Protein AF-A0A7R9QMV1-F1 (afdb_monomer_lite)

Foldseek 3Di:
DDDPFFLWACCCCPVTHVQRDWAQDDCPDPPDHQADPVPRGGTTHTDGHADFPDPDDDDTDHDDLADDDDDPDDPPPRLGDLPQQAQARDPVLNVVQPPQPLLAGDFDDDVPDDTFADWDLPLNPDPDPVSIAGRGSDSCCRVDPVSSVVSRVLRVQLRVQSVVVCVVCVPDHNVRSNVVSSNVSSVD

pLDDT: mean 85.84, std 15.52, range [32.88, 97.62]

InterPro domains:
  IPR010255 Haem peroxidase superfamily [SSF48113] (8-187)
  IPR019791 Haem peroxidase, animal-type [PF03098] (7-187)
  IPR019791 Haem peroxidase, animal-type [PR00457] (134-152)
  IPR019791 Haem peroxidase, animal-type [PR00457] (152-172)
  IPR019791 Haem peroxidase, animal-type [PR00457] (177-188)
  IPR019791 Haem peroxidase, animal-type [PS50292] (1-188)
  IPR037120 Haem peroxidase domain superfamily, animal type [G3DSA:1.10.640.10] (1-188)

Sequence (188 aa):
GDSLLDCKSCSSRKTVHPECWPIPIPKNDPFFPPVNTTTGVKQCLHFVRSLNGQTTLGPREQMNQVTGYIDGKNYMLSTLRLGSNVYGSDICEANSLRTFQSGRLNSTKMVGLKDLLPQTATHIECKAPSGLCFMAGDMRASEQPSLASIHTMFMREHNRLVDGLSKVNPHWNDEQLYHNGRRILSAI

Structure (mmCIF, N/CA/C/O backbone):
data_AF-A0A7R9QMV1-F1
#
_entry.id   AF-A0A7R9QMV1-F1
#
loop_
_atom_site.group_PDB
_atom_site.id
_atom_site.type_symbol
_atom_site.label_atom_id
_atom_site.label_alt_id
_atom_site.label_comp_id
_atom_site.label_asym_id
_atom_site.label_entity_id
_atom_site.label_seq_id
_atom_site.pdbx_PDB_ins_code
_atom_site.Cartn_x
_atom_site.Cartn_y
_atom_site.Cartn_z
_atom_site.occupancy
_atom_site.B_iso_or_equiv
_atom_site.auth_seq_id
_atom_site.auth_comp_id
_atom_site.auth_asym_id
_atom_site.auth_atom_id
_atom_site.pdbx_PDB_model_num
ATOM 1 N N . GLY A 1 1 ? 17.637 -0.725 2.637 1.00 32.88 1 GLY A N 1
ATOM 2 C CA . GLY A 1 1 ? 16.988 0.487 2.117 1.00 32.88 1 GLY A CA 1
ATOM 3 C C . GLY A 1 1 ? 16.642 0.204 0.684 1.00 32.88 1 GLY A C 1
ATOM 4 O O . GLY A 1 1 ? 17.502 0.377 -0.171 1.00 32.88 1 GLY A O 1
ATOM 5 N N . ASP A 1 2 ? 15.449 -0.338 0.453 1.00 44.47 2 ASP A N 1
ATOM 6 C CA . ASP A 1 2 ? 15.028 -0.810 -0.866 1.00 44.47 2 ASP A CA 1
ATOM 7 C C . ASP A 1 2 ? 14.722 0.389 -1.755 1.00 44.47 2 ASP A C 1
ATOM 9 O O . ASP A 1 2 ? 13.641 0.970 -1.745 1.00 44.47 2 ASP A O 1
ATOM 13 N N . SER A 1 3 ? 15.750 0.807 -2.484 1.00 57.97 3 SER A N 1
ATOM 14 C CA . SER A 1 3 ? 15.610 1.777 -3.559 1.00 57.97 3 SER A CA 1
ATOM 15 C C . SER A 1 3 ? 15.005 1.032 -4.742 1.00 57.97 3 SER A C 1
ATOM 17 O O . SER A 1 3 ? 15.561 0.018 -5.167 1.00 57.97 3 SER A O 1
ATOM 19 N N . LEU A 1 4 ? 13.880 1.512 -5.273 1.00 72.69 4 LEU A N 1
ATOM 20 C CA . LEU A 1 4 ? 13.291 0.953 -6.487 1.00 72.69 4 LEU A CA 1
ATOM 21 C C . LEU A 1 4 ? 14.349 0.969 -7.606 1.00 72.69 4 LEU A C 1
ATOM 23 O O . LEU A 1 4 ? 14.848 2.033 -7.975 1.00 72.69 4 LEU A O 1
ATOM 27 N N . LEU A 1 5 ? 14.723 -0.204 -8.124 1.00 85.06 5 LEU A N 1
ATOM 28 C CA . LEU A 1 5 ? 15.739 -0.309 -9.172 1.00 85.06 5 LEU A CA 1
ATOM 29 C C . LEU A 1 5 ? 15.237 0.354 -10.463 1.00 85.06 5 LEU A C 1
ATOM 31 O O . LEU A 1 5 ? 14.191 -0.030 -10.991 1.00 85.06 5 LEU A O 1
ATOM 35 N N . ASP A 1 6 ? 15.995 1.303 -11.022 1.00 88.75 6 ASP A N 1
ATOM 36 C CA . ASP A 1 6 ? 15.694 1.870 -12.343 1.00 88.75 6 ASP A CA 1
ATOM 37 C C . ASP A 1 6 ? 16.209 0.954 -13.467 1.00 88.75 6 ASP A C 1
ATOM 39 O O . ASP A 1 6 ? 17.326 1.062 -13.981 1.00 88.75 6 ASP A O 1
ATOM 43 N N . CYS A 1 7 ? 15.359 0.012 -13.860 1.00 92.69 7 CYS A N 1
ATOM 44 C CA . CYS A 1 7 ? 15.627 -0.960 -14.909 1.00 92.69 7 CYS A CA 1
ATOM 45 C C . CYS A 1 7 ? 15.057 -0.544 -16.278 1.00 92.69 7 CYS A C 1
ATOM 47 O O . CYS A 1 7 ? 14.649 -1.409 -17.051 1.00 92.69 7 CYS A O 1
ATOM 49 N N . LYS A 1 8 ? 14.984 0.759 -16.591 1.00 91.38 8 LYS A N 1
ATOM 50 C CA . LYS A 1 8 ? 14.403 1.247 -17.858 1.00 91.38 8 LYS A CA 1
ATOM 51 C C . LYS A 1 8 ? 15.323 1.074 -19.073 1.00 91.38 8 LYS A C 1
ATOM 53 O O . LYS A 1 8 ? 14.845 0.863 -20.186 1.00 91.38 8 LYS A O 1
ATOM 58 N N . SER A 1 9 ? 16.642 1.169 -18.889 1.00 92.62 9 SER A N 1
ATOM 59 C CA . SER A 1 9 ? 17.598 0.977 -19.986 1.00 92.62 9 SER A CA 1
ATOM 60 C C . SER A 1 9 ? 17.680 -0.494 -20.386 1.00 92.62 9 SER A C 1
ATOM 62 O O . SER A 1 9 ? 17.767 -1.373 -19.534 1.00 92.62 9 SER A O 1
ATOM 64 N N . CYS A 1 10 ? 17.782 -0.778 -21.687 1.00 93.38 10 CYS A N 1
ATOM 65 C CA . CYS A 1 10 ? 18.011 -2.138 -22.182 1.00 93.38 10 CYS A CA 1
ATOM 66 C C . CYS A 1 10 ? 19.320 -2.769 -21.663 1.00 93.38 10 CYS A C 1
ATOM 68 O O . CYS A 1 10 ? 19.456 -3.992 -21.657 1.00 93.38 10 CYS A O 1
ATOM 70 N N . SER A 1 11 ? 20.288 -1.958 -21.223 1.00 94.50 11 SER A N 1
ATOM 71 C CA . SER A 1 11 ? 21.546 -2.421 -20.624 1.00 94.50 11 SER A CA 1
ATOM 72 C C . SER A 1 11 ? 21.499 -2.559 -19.097 1.00 94.50 11 SER A C 1
ATOM 74 O O . SER A 1 11 ? 22.479 -3.037 -18.520 1.00 94.50 11 SER A O 1
ATOM 76 N N . SER A 1 12 ? 20.376 -2.223 -18.440 1.00 94.62 12 SER A N 1
ATOM 77 C CA . SER A 1 12 ? 20.266 -2.154 -16.972 1.00 94.62 12 SER A CA 1
ATOM 78 C C . SER A 1 12 ? 20.651 -3.448 -16.256 1.00 94.62 12 SER A C 1
ATOM 80 O O . SER A 1 12 ? 21.146 -3.396 -15.135 1.00 94.62 12 SER A O 1
ATOM 82 N N . ARG A 1 13 ? 20.529 -4.612 -16.907 1.00 93.88 13 ARG A N 1
ATOM 83 C CA . ARG A 1 13 ? 20.998 -5.890 -16.347 1.00 93.88 13 ARG A CA 1
ATOM 84 C C . ARG A 1 13 ? 22.497 -5.909 -16.020 1.00 93.88 13 ARG A C 1
ATOM 86 O O . ARG A 1 13 ? 22.918 -6.607 -15.106 1.00 93.88 13 ARG A O 1
ATOM 93 N N . LYS A 1 14 ? 23.302 -5.180 -16.796 1.00 94.44 14 LYS A N 1
ATOM 94 C CA . LYS A 1 14 ? 24.758 -5.079 -16.617 1.00 94.44 14 LYS A CA 1
ATOM 95 C C . LYS A 1 14 ? 25.165 -3.794 -15.902 1.00 94.44 14 LYS A C 1
ATOM 97 O O . LYS A 1 14 ? 26.157 -3.802 -15.190 1.00 94.44 14 LYS A O 1
ATOM 102 N N . THR A 1 15 ? 24.435 -2.701 -16.128 1.00 94.31 15 THR A N 1
ATOM 103 C CA . THR A 1 15 ? 24.825 -1.363 -15.654 1.00 94.31 15 THR A CA 1
ATOM 104 C C . THR A 1 15 ? 24.171 -0.951 -14.340 1.00 94.31 15 THR A C 1
ATOM 106 O O . THR A 1 15 ? 24.689 -0.057 -13.686 1.00 94.31 15 THR A O 1
ATOM 109 N N . VAL A 1 16 ? 23.036 -1.556 -13.970 1.00 93.38 16 VAL A N 1
ATOM 110 C CA . VAL A 1 16 ? 22.277 -1.216 -12.755 1.00 93.38 16 VAL A CA 1
ATOM 111 C C . VAL A 1 16 ? 22.280 -2.388 -11.782 1.00 93.38 16 VAL A C 1
ATOM 113 O O . VAL A 1 16 ? 22.847 -2.284 -10.701 1.00 93.38 16 VAL A O 1
ATOM 116 N N . HIS A 1 17 ? 21.664 -3.515 -12.152 1.00 93.06 17 HIS A N 1
ATOM 117 C CA . HIS A 1 17 ? 21.581 -4.688 -11.282 1.00 93.06 17 HIS A CA 1
ATOM 118 C C . HIS A 1 17 ? 21.269 -5.961 -12.089 1.00 93.06 17 HIS A C 1
ATOM 120 O O . HIS A 1 17 ? 20.447 -5.898 -13.007 1.00 93.06 17 HIS A O 1
ATOM 126 N N . PRO A 1 18 ? 21.826 -7.140 -11.742 1.00 91.88 18 PRO A N 1
ATOM 127 C CA . PRO A 1 18 ? 21.552 -8.400 -12.447 1.00 91.88 18 PRO A CA 1
ATOM 128 C C . PRO A 1 18 ? 20.078 -8.840 -12.432 1.00 91.88 18 PRO A C 1
ATOM 130 O O . PRO A 1 18 ? 19.673 -9.629 -13.290 1.00 91.88 18 PRO A O 1
ATOM 133 N N . GLU A 1 19 ? 19.281 -8.331 -11.486 1.00 91.69 19 GLU A N 1
ATOM 134 C CA . GLU A 1 19 ? 17.829 -8.572 -11.405 1.00 91.69 19 GLU A CA 1
ATOM 135 C C . GLU A 1 19 ? 17.003 -7.676 -12.340 1.00 91.69 19 GLU A C 1
ATOM 137 O O . GLU A 1 19 ? 15.816 -7.932 -12.540 1.00 91.69 19 GLU A O 1
ATOM 142 N N . CYS A 1 20 ? 17.608 -6.664 -12.968 1.00 94.56 20 CYS A N 1
ATOM 143 C CA . CYS A 1 20 ? 16.957 -5.951 -14.059 1.00 94.56 20 CYS A CA 1
ATOM 144 C C . CYS A 1 20 ? 16.786 -6.883 -15.265 1.00 94.56 20 CYS A C 1
ATOM 146 O O . CYS A 1 20 ? 17.752 -7.478 -15.752 1.00 94.56 20 CYS A O 1
ATOM 148 N N . TRP A 1 21 ? 15.564 -6.963 -15.793 1.00 95.12 21 TRP A N 1
ATOM 149 C CA . TRP A 1 21 ? 15.262 -7.714 -17.012 1.00 95.12 21 TRP A CA 1
ATOM 150 C C . TRP A 1 21 ? 14.380 -6.887 -17.958 1.00 95.12 21 TRP A C 1
ATOM 152 O O . TRP A 1 21 ? 13.229 -7.236 -18.202 1.00 95.12 21 TRP A O 1
ATOM 162 N N . PRO A 1 22 ? 14.906 -5.761 -18.470 1.00 95.50 22 PRO A N 1
ATOM 163 C CA . PRO A 1 22 ? 14.157 -4.848 -19.330 1.00 95.50 22 PRO A CA 1
ATOM 164 C C . PRO A 1 22 ? 13.611 -5.567 -20.570 1.00 95.50 22 PRO A C 1
ATOM 166 O O . PRO A 1 22 ? 14.331 -6.332 -21.218 1.00 95.50 22 PRO A O 1
ATOM 169 N N . ILE A 1 23 ? 12.352 -5.299 -20.921 1.00 95.44 23 ILE A N 1
ATOM 170 C CA . ILE A 1 23 ? 11.669 -5.953 -22.046 1.00 95.44 23 ILE A CA 1
ATOM 171 C C . ILE A 1 23 ? 11.895 -5.124 -23.317 1.00 95.44 23 ILE A C 1
ATOM 173 O O . ILE A 1 23 ? 11.471 -3.967 -23.364 1.00 95.44 23 ILE A O 1
ATOM 177 N N . PRO A 1 24 ? 12.550 -5.665 -24.361 1.00 94.25 24 PRO A N 1
ATOM 178 C CA . PRO A 1 24 ? 12.767 -4.932 -25.602 1.00 94.25 24 PRO A CA 1
ATOM 179 C C . PRO A 1 24 ? 11.461 -4.653 -26.340 1.00 94.25 24 PRO A C 1
ATOM 181 O O . PRO A 1 24 ? 10.668 -5.565 -26.560 1.00 94.25 24 PRO A O 1
ATOM 184 N N . ILE A 1 25 ? 11.289 -3.413 -26.792 1.00 95.12 25 ILE A N 1
ATOM 185 C CA . ILE A 1 25 ? 10.144 -3.033 -27.620 1.00 95.12 25 ILE A CA 1
ATOM 186 C C . ILE A 1 25 ? 10.355 -3.565 -29.053 1.00 95.12 25 ILE A C 1
ATOM 188 O O . ILE A 1 25 ? 11.444 -3.378 -29.621 1.00 95.12 25 ILE A O 1
ATOM 192 N N . PRO A 1 26 ? 9.371 -4.265 -29.648 1.00 93.19 26 PRO A N 1
ATOM 193 C CA . PRO A 1 26 ? 9.483 -4.775 -31.009 1.00 93.19 26 PRO A CA 1
ATOM 194 C C . PRO A 1 26 ? 9.436 -3.639 -32.042 1.00 93.19 26 PRO A C 1
ATOM 196 O O . PRO A 1 26 ? 8.897 -2.567 -31.797 1.00 93.19 26 PRO A O 1
ATOM 199 N N . LYS A 1 27 ? 9.997 -3.873 -33.237 1.00 91.69 27 LYS A N 1
ATOM 200 C CA . LYS A 1 27 ? 10.117 -2.831 -34.279 1.00 91.69 27 LYS A CA 1
ATOM 201 C C . LYS A 1 27 ? 8.775 -2.264 -34.762 1.00 91.69 27 LYS A C 1
ATOM 203 O O . LYS A 1 27 ? 8.735 -1.108 -35.159 1.00 91.69 27 LYS A O 1
ATOM 208 N N . ASN A 1 28 ? 7.720 -3.078 -34.726 1.00 92.56 28 ASN A N 1
ATOM 209 C CA . ASN A 1 28 ? 6.387 -2.739 -35.229 1.00 92.56 28 ASN A CA 1
ATOM 210 C C . ASN A 1 28 ? 5.382 -2.540 -34.082 1.00 92.56 28 ASN A C 1
ATOM 212 O O . ASN A 1 28 ? 4.200 -2.831 -34.249 1.00 92.56 28 ASN A O 1
ATOM 216 N N . ASP A 1 29 ? 5.852 -2.133 -32.900 1.00 92.88 29 ASP A N 1
ATOM 217 C CA . ASP A 1 29 ? 4.952 -1.811 -31.796 1.00 92.88 29 ASP A CA 1
ATOM 218 C C . ASP A 1 29 ? 4.140 -0.541 -32.133 1.00 92.88 29 ASP A C 1
ATOM 220 O O . ASP A 1 29 ? 4.729 0.468 -32.530 1.00 92.88 29 ASP A O 1
ATOM 224 N N . PRO A 1 30 ? 2.800 -0.574 -32.026 1.00 94.25 30 PRO A N 1
ATOM 225 C CA . PRO A 1 30 ? 1.955 0.558 -32.402 1.00 94.25 30 PRO A CA 1
ATOM 226 C C . PRO A 1 30 ? 1.955 1.700 -31.376 1.00 94.25 30 PRO A C 1
ATOM 228 O O . PRO A 1 30 ? 1.527 2.803 -31.711 1.00 94.25 30 PRO A O 1
ATOM 231 N N . PHE A 1 31 ? 2.400 1.458 -30.139 1.00 92.50 31 PHE A N 1
ATOM 232 C CA . PHE A 1 31 ? 2.327 2.429 -29.044 1.00 92.50 31 PHE A CA 1
ATOM 233 C C . PHE A 1 31 ? 3.703 2.928 -28.611 1.00 92.50 31 PHE A C 1
ATOM 235 O O . PHE A 1 31 ? 3.877 4.119 -28.350 1.00 92.50 31 PHE A O 1
ATOM 242 N N . PHE A 1 32 ? 4.682 2.030 -28.518 1.00 91.62 32 PHE A N 1
ATOM 243 C CA . PHE A 1 32 ? 6.004 2.342 -28.000 1.00 91.62 32 PHE A CA 1
ATOM 244 C C . PHE A 1 32 ? 7.049 2.356 -29.119 1.00 91.62 32 PHE A C 1
ATOM 246 O O . PHE A 1 32 ? 7.218 1.362 -29.820 1.00 91.62 32 PHE A O 1
ATOM 253 N N . PRO A 1 33 ? 7.818 3.443 -29.287 1.00 91.50 33 PRO A N 1
ATOM 254 C CA . PRO A 1 33 ? 8.887 3.449 -30.269 1.00 91.50 33 PRO A CA 1
ATOM 255 C C . PRO A 1 33 ? 10.022 2.495 -29.842 1.00 91.50 33 PRO A C 1
ATOM 257 O O . PRO A 1 33 ? 10.430 2.493 -28.680 1.00 91.50 33 PRO A O 1
ATOM 260 N N . PRO A 1 34 ? 10.583 1.684 -30.760 1.00 92.00 34 PRO A N 1
ATOM 261 C CA . PRO A 1 34 ? 11.677 0.759 -30.443 1.00 92.00 34 PRO A CA 1
ATOM 262 C C . PRO A 1 34 ? 13.012 1.472 -30.187 1.00 92.00 34 PRO A C 1
ATOM 264 O O . PRO A 1 34 ? 13.931 0.901 -29.593 1.00 92.00 34 PRO A O 1
ATOM 267 N N . VAL A 1 35 ? 13.139 2.715 -30.650 1.00 92.56 35 VAL A N 1
ATOM 268 C CA . VAL A 1 35 ? 14.306 3.578 -30.475 1.00 92.56 35 VAL A CA 1
ATOM 269 C C . VAL A 1 35 ? 13.837 4.985 -30.145 1.00 92.56 35 VAL A C 1
ATOM 271 O O . VAL A 1 35 ? 12.865 5.479 -30.710 1.00 92.56 35 VAL A O 1
ATOM 274 N N . ASN A 1 36 ? 14.556 5.649 -29.250 1.00 89.25 36 ASN A N 1
ATOM 275 C CA . ASN A 1 36 ? 14.309 7.047 -28.958 1.00 89.25 36 ASN A CA 1
ATOM 276 C C . ASN A 1 36 ? 14.712 7.884 -30.182 1.00 89.25 36 ASN A C 1
ATOM 278 O O . ASN A 1 36 ? 15.865 7.839 -30.610 1.00 89.25 36 ASN A O 1
ATOM 282 N N . THR A 1 37 ? 13.772 8.646 -30.738 1.00 85.12 37 THR A N 1
ATOM 283 C CA . THR A 1 37 ? 13.964 9.422 -31.975 1.00 85.12 37 THR A CA 1
ATOM 284 C C . THR A 1 37 ? 15.022 10.516 -31.852 1.00 85.12 37 THR A C 1
ATOM 286 O O . THR A 1 37 ? 15.603 10.912 -32.855 1.00 85.12 37 THR A O 1
ATOM 289 N N . THR A 1 38 ? 15.289 10.994 -30.637 1.00 86.94 38 THR A N 1
ATOM 290 C CA . THR A 1 38 ? 16.256 12.063 -30.368 1.00 86.94 38 THR A CA 1
ATOM 291 C C . THR A 1 38 ? 17.657 11.518 -30.101 1.00 86.94 38 THR A C 1
ATOM 293 O O . THR A 1 38 ? 18.636 12.109 -30.543 1.00 86.94 38 THR A O 1
ATOM 296 N N . THR A 1 39 ? 17.781 10.402 -29.377 1.00 88.25 39 THR A N 1
ATOM 297 C CA . THR A 1 39 ? 19.090 9.864 -28.955 1.00 88.25 39 THR A CA 1
ATOM 298 C C . THR A 1 39 ? 19.560 8.660 -29.771 1.00 88.25 39 THR A C 1
ATOM 300 O O . THR A 1 39 ? 20.709 8.249 -29.638 1.00 88.25 39 THR A O 1
ATOM 303 N N . GLY A 1 40 ? 18.686 8.047 -30.574 1.00 88.12 40 GLY A N 1
ATOM 304 C CA . GLY A 1 40 ? 18.966 6.811 -31.315 1.00 88.12 40 GLY A CA 1
ATOM 305 C C . GLY A 1 40 ? 19.100 5.562 -30.433 1.00 88.12 40 GLY A C 1
ATOM 306 O O . GLY A 1 40 ? 19.362 4.470 -30.936 1.00 88.12 40 GLY A O 1
ATOM 307 N N . VAL A 1 41 ? 18.920 5.692 -29.115 1.00 90.25 41 VAL A N 1
ATOM 308 C CA . VAL A 1 41 ? 19.093 4.592 -28.161 1.00 90.25 41 VAL A CA 1
ATOM 309 C C . VAL A 1 41 ? 17.874 3.674 -28.193 1.00 90.25 41 VAL A C 1
ATOM 311 O O . VAL A 1 41 ? 16.732 4.136 -28.163 1.00 90.25 41 VAL A O 1
ATOM 314 N N . LYS A 1 42 ? 18.115 2.359 -28.207 1.00 91.44 42 LYS A N 1
ATOM 315 C CA . LYS A 1 42 ? 17.059 1.344 -28.117 1.00 91.44 42 LYS A CA 1
ATOM 316 C C . LYS A 1 42 ? 16.251 1.508 -26.830 1.00 91.44 42 LYS A C 1
ATOM 318 O O . LYS A 1 42 ? 16.824 1.627 -25.748 1.00 91.44 42 LYS A O 1
ATOM 323 N N . GLN A 1 43 ? 14.930 1.467 -26.950 1.00 92.44 43 GLN A N 1
ATOM 324 C CA . GLN A 1 43 ? 14.023 1.566 -25.816 1.00 92.44 43 GLN A CA 1
ATOM 325 C C . GLN A 1 43 ? 13.582 0.183 -25.337 1.00 92.44 43 GLN A C 1
ATOM 327 O O . GLN A 1 43 ? 13.407 -0.760 -26.115 1.00 92.44 43 GLN A O 1
ATOM 332 N N . CYS A 1 44 ? 13.409 0.082 -24.024 1.00 94.75 44 CYS A N 1
ATOM 333 C CA . CYS A 1 44 ? 12.870 -1.084 -23.353 1.00 94.75 44 CYS A CA 1
ATOM 334 C C . CYS A 1 44 ? 11.823 -0.644 -22.328 1.00 94.75 44 CYS A C 1
ATOM 336 O O . CYS A 1 44 ? 11.872 0.476 -21.811 1.00 94.75 44 CYS A O 1
ATOM 338 N N . LEU A 1 45 ? 10.886 -1.539 -22.029 1.00 94.00 45 LEU A N 1
ATOM 339 C CA . LEU A 1 45 ? 9.977 -1.387 -20.902 1.00 94.00 45 LEU A CA 1
ATOM 340 C C . LEU A 1 45 ? 10.719 -1.761 -19.617 1.00 94.00 45 LEU A C 1
ATOM 342 O O . LEU A 1 45 ? 11.468 -2.745 -19.581 1.00 94.00 45 LEU A O 1
ATOM 346 N N . HIS A 1 46 ? 10.517 -0.952 -18.576 1.00 93.25 46 HIS A N 1
ATOM 347 C CA . HIS A 1 46 ? 11.081 -1.199 -17.253 1.00 93.25 46 HIS A CA 1
ATOM 348 C C . HIS A 1 46 ? 10.523 -2.509 -16.695 1.00 93.25 46 HIS A C 1
ATOM 350 O O . HIS A 1 46 ? 9.315 -2.738 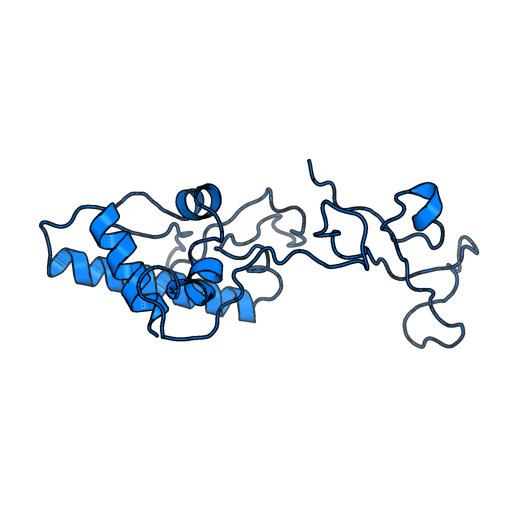-16.732 1.00 93.25 46 HIS A O 1
ATOM 356 N N . PHE A 1 47 ? 11.416 -3.374 -16.217 1.00 93.44 47 PHE A N 1
ATOM 357 C CA . PHE A 1 47 ? 11.034 -4.616 -15.562 1.00 93.44 47 PHE A CA 1
ATOM 358 C C . PHE A 1 47 ? 12.152 -5.099 -14.632 1.00 93.44 47 PHE A C 1
ATOM 360 O O . PHE A 1 47 ? 13.332 -5.153 -15.006 1.00 93.44 47 PHE A O 1
ATOM 367 N N . VAL A 1 48 ? 11.760 -5.479 -13.419 1.00 92.50 48 VAL A N 1
ATOM 368 C CA . VAL A 1 48 ? 12.628 -6.051 -12.385 1.00 92.50 48 VAL A CA 1
ATOM 369 C C . VAL A 1 48 ? 12.119 -7.449 -12.073 1.00 92.50 48 VAL A C 1
ATOM 371 O O . VAL A 1 48 ? 10.917 -7.657 -11.922 1.00 92.50 48 VAL A O 1
ATOM 374 N N . ARG A 1 49 ? 13.019 -8.426 -11.977 1.00 91.38 49 ARG A N 1
ATOM 375 C CA . ARG A 1 49 ? 12.645 -9.782 -11.573 1.00 91.38 49 ARG A CA 1
ATOM 376 C C . ARG A 1 49 ? 12.232 -9.791 -10.102 1.00 91.38 49 ARG A C 1
ATOM 378 O O . ARG A 1 49 ? 12.871 -9.150 -9.272 1.00 91.38 49 ARG A O 1
ATOM 385 N N . SER A 1 50 ? 11.210 -10.578 -9.776 1.00 88.00 50 SER A N 1
ATOM 386 C CA . SER A 1 50 ? 10.802 -10.840 -8.392 1.00 88.00 50 SER A CA 1
ATOM 387 C C . SER A 1 50 ? 11.972 -11.369 -7.563 1.00 88.00 50 SER A C 1
ATOM 389 O O . SER A 1 50 ? 12.762 -12.170 -8.073 1.00 88.00 50 SER A O 1
ATOM 391 N N . LEU A 1 51 ? 12.064 -10.960 -6.295 1.00 85.50 51 LEU A N 1
ATOM 392 C CA . LEU A 1 51 ? 13.131 -11.371 -5.378 1.00 85.50 51 LEU A CA 1
ATOM 393 C C . LEU A 1 51 ? 13.245 -12.898 -5.275 1.00 85.50 51 LEU A C 1
ATOM 395 O O . LEU A 1 51 ? 12.240 -13.610 -5.267 1.00 85.50 51 LEU A O 1
ATOM 399 N N . ASN A 1 52 ? 14.485 -13.388 -5.202 1.00 84.88 52 ASN A N 1
ATOM 400 C CA . ASN A 1 52 ? 14.766 -14.804 -4.994 1.00 84.88 52 ASN A CA 1
ATOM 401 C C . ASN A 1 52 ? 14.476 -15.184 -3.535 1.00 84.88 52 ASN A C 1
ATOM 403 O O . ASN A 1 52 ? 15.047 -14.583 -2.629 1.00 84.88 52 ASN A O 1
ATOM 407 N N . GLY A 1 53 ? 13.614 -16.177 -3.318 1.00 80.81 53 GLY A N 1
ATOM 408 C CA . GLY A 1 53 ? 13.233 -16.661 -1.989 1.00 80.81 53 GLY A CA 1
ATOM 409 C C . GLY A 1 53 ? 14.096 -17.790 -1.437 1.00 80.81 53 GLY A C 1
ATOM 410 O O . GLY A 1 53 ? 13.799 -18.315 -0.367 1.00 80.81 53 GLY A O 1
ATOM 411 N N . GLN A 1 54 ? 15.144 -18.194 -2.151 1.00 80.88 54 GLN A N 1
ATOM 412 C CA . GLN A 1 54 ? 15.979 -19.325 -1.761 1.00 80.88 54 GLN A CA 1
ATOM 413 C C . GLN A 1 54 ? 17.228 -18.893 -1.001 1.00 80.88 54 GLN A C 1
ATOM 415 O O . GLN A 1 54 ? 17.931 -17.968 -1.400 1.00 80.88 54 GLN A O 1
ATOM 420 N N . THR A 1 55 ? 17.544 -19.636 0.057 1.00 75.56 55 THR A N 1
ATOM 421 C CA . THR A 1 55 ? 18.774 -19.482 0.849 1.00 75.56 55 THR A CA 1
ATOM 422 C C . THR A 1 55 ? 19.855 -20.501 0.481 1.00 75.56 55 THR A C 1
ATOM 424 O O . THR A 1 55 ? 20.999 -20.364 0.906 1.00 75.56 55 THR A O 1
ATOM 427 N N . THR A 1 56 ? 19.511 -21.523 -0.308 1.00 82.44 56 THR A N 1
ATOM 428 C CA . THR A 1 56 ? 20.397 -22.624 -0.718 1.00 82.44 56 THR A CA 1
ATOM 429 C C . THR A 1 56 ? 20.413 -22.781 -2.240 1.00 82.44 56 THR A C 1
ATOM 431 O O . THR A 1 56 ? 19.582 -22.207 -2.945 1.00 82.44 56 THR A O 1
ATOM 434 N N . LEU A 1 57 ? 21.393 -23.528 -2.762 1.00 84.94 57 LEU A N 1
ATOM 435 C CA . LEU A 1 57 ? 21.501 -23.813 -4.194 1.00 84.94 57 LEU A CA 1
ATOM 436 C C . LEU A 1 57 ? 20.302 -24.648 -4.666 1.00 84.94 57 LEU A C 1
ATOM 438 O O . LEU A 1 57 ? 20.018 -25.704 -4.106 1.00 84.94 57 LEU A O 1
ATOM 442 N N . GLY A 1 58 ? 19.630 -24.190 -5.721 1.00 85.69 58 GLY A N 1
ATOM 443 C CA . GLY A 1 58 ? 18.440 -24.838 -6.261 1.00 85.69 58 GLY A CA 1
ATOM 444 C C . GLY A 1 58 ? 17.833 -24.072 -7.443 1.00 85.69 58 GLY A C 1
ATOM 445 O O . GLY A 1 58 ? 18.357 -23.027 -7.842 1.00 85.69 58 GLY A O 1
ATOM 446 N N . PRO A 1 59 ? 16.752 -24.599 -8.043 1.00 85.56 59 PRO A N 1
ATOM 447 C CA . PRO A 1 59 ? 16.005 -23.902 -9.091 1.00 85.56 59 PRO A CA 1
ATOM 448 C C . PRO A 1 59 ? 15.321 -22.659 -8.515 1.00 85.56 59 PRO A C 1
ATOM 450 O O . PRO A 1 59 ? 14.640 -22.784 -7.512 1.00 85.56 59 PRO A O 1
ATOM 453 N N . ARG A 1 60 ? 15.471 -21.482 -9.138 1.00 83.56 60 ARG A N 1
ATOM 454 C CA . ARG A 1 60 ? 14.984 -20.198 -8.591 1.00 83.56 60 ARG A CA 1
ATOM 455 C C . ARG A 1 60 ? 13.496 -20.216 -8.201 1.00 83.56 60 ARG A C 1
ATOM 457 O O . ARG A 1 60 ? 12.662 -20.424 -9.074 1.00 83.56 60 ARG A O 1
ATOM 464 N N . GLU A 1 61 ? 13.199 -19.813 -6.964 1.00 85.81 61 GLU A N 1
ATOM 465 C CA . GLU A 1 61 ? 11.839 -19.596 -6.430 1.00 85.81 61 GLU A CA 1
ATOM 466 C C . GLU A 1 61 ? 11.635 -18.143 -5.957 1.00 85.81 61 GLU A C 1
ATOM 468 O O . GLU A 1 61 ? 12.604 -17.433 -5.674 1.00 85.81 61 GLU A O 1
ATOM 473 N N . GLN A 1 62 ? 10.385 -17.675 -5.877 1.00 86.12 62 GLN A N 1
ATOM 474 C CA . GLN A 1 62 ? 10.027 -16.309 -5.458 1.00 86.12 62 GLN A CA 1
ATOM 475 C C . GLN A 1 62 ? 9.495 -16.251 -4.019 1.00 86.12 62 GLN A C 1
ATOM 477 O O . GLN A 1 62 ? 8.928 -17.212 -3.505 1.00 86.12 62 GLN A O 1
ATOM 482 N N . MET A 1 63 ? 9.641 -15.092 -3.373 1.00 79.44 63 MET A N 1
ATOM 483 C CA . MET A 1 63 ? 9.041 -14.835 -2.058 1.00 79.44 63 MET A CA 1
ATOM 484 C C . MET A 1 63 ?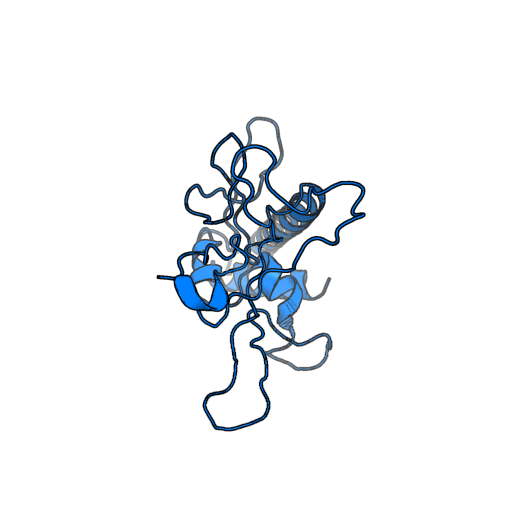 7.585 -14.378 -2.174 1.00 79.44 63 MET A C 1
ATOM 486 O O . MET A 1 63 ? 7.253 -13.561 -3.032 1.00 79.44 63 MET A O 1
ATOM 490 N N . ASN A 1 64 ? 6.740 -14.834 -1.248 1.00 71.06 64 ASN A N 1
ATOM 491 C CA . ASN A 1 64 ? 5.411 -14.273 -1.031 1.00 71.06 64 ASN A CA 1
ATOM 492 C C . ASN A 1 64 ? 5.453 -13.325 0.178 1.00 71.06 64 ASN A C 1
ATOM 494 O O . ASN A 1 64 ? 5.696 -13.768 1.298 1.00 71.06 64 ASN A O 1
ATOM 498 N N . GLN A 1 65 ? 5.251 -12.028 -0.061 1.00 62.56 65 GLN A N 1
ATOM 499 C CA . GLN A 1 65 ? 5.223 -10.996 0.987 1.00 62.56 65 GLN A CA 1
ATOM 500 C C . GLN A 1 65 ? 3.849 -10.871 1.663 1.00 62.56 65 GLN A C 1
ATOM 502 O O . GLN A 1 65 ? 3.712 -10.171 2.659 1.00 62.56 65 GLN A O 1
ATOM 507 N N . VAL A 1 66 ? 2.840 -11.569 1.137 1.00 58.47 66 VAL A N 1
ATOM 508 C CA . VAL A 1 66 ? 1.485 -11.640 1.687 1.00 58.47 66 VAL A CA 1
ATOM 509 C C . VAL A 1 66 ? 1.219 -13.082 2.126 1.00 58.47 66 VAL A C 1
ATOM 511 O O . VAL A 1 66 ? 1.925 -14.016 1.753 1.00 58.47 66 VAL A O 1
ATOM 514 N N . THR A 1 67 ? 0.210 -13.324 2.951 1.00 53.34 67 THR A N 1
ATOM 515 C CA . THR A 1 67 ? -0.069 -14.688 3.419 1.00 53.34 67 THR A CA 1
ATOM 516 C C . THR A 1 67 ? -0.699 -15.581 2.335 1.00 53.34 67 THR A C 1
ATOM 518 O O . THR A 1 67 ? -1.500 -15.140 1.506 1.00 53.34 67 THR A O 1
ATOM 521 N N . GLY A 1 68 ? -0.320 -16.867 2.315 1.00 52.66 68 GLY A N 1
ATOM 522 C CA . GLY A 1 68 ? -0.677 -17.814 1.245 1.00 52.66 68 GLY A CA 1
ATOM 523 C C . GLY A 1 68 ? -2.063 -18.477 1.328 1.00 52.66 68 GLY A C 1
ATOM 524 O O . GLY A 1 68 ? -2.515 -19.025 0.329 1.00 52.66 68 GLY A O 1
ATOM 525 N N . TYR A 1 69 ? -2.748 -18.423 2.471 1.00 55.75 69 TYR A N 1
ATOM 526 C CA . TYR A 1 69 ? -3.910 -19.276 2.783 1.00 55.75 69 TYR A CA 1
ATOM 527 C C . TYR A 1 69 ? -5.255 -18.770 2.202 1.00 55.75 69 TYR A C 1
ATOM 529 O O . TYR A 1 69 ? -5.496 -17.562 2.150 1.00 55.75 69 TYR A O 1
ATOM 537 N N . ILE A 1 70 ? -6.139 -19.698 1.790 1.00 49.88 70 ILE A N 1
ATOM 538 C CA . ILE A 1 70 ? -7.550 -19.471 1.368 1.00 49.88 70 ILE A CA 1
ATOM 539 C C . ILE A 1 70 ? -8.424 -20.632 1.862 1.00 49.88 70 ILE A C 1
ATOM 541 O O . ILE A 1 70 ? -9.126 -21.306 1.109 1.00 49.88 70 ILE A O 1
ATOM 545 N N . ASP A 1 71 ? -8.333 -20.947 3.137 1.00 38.84 71 ASP A N 1
ATOM 546 C CA . ASP A 1 71 ? -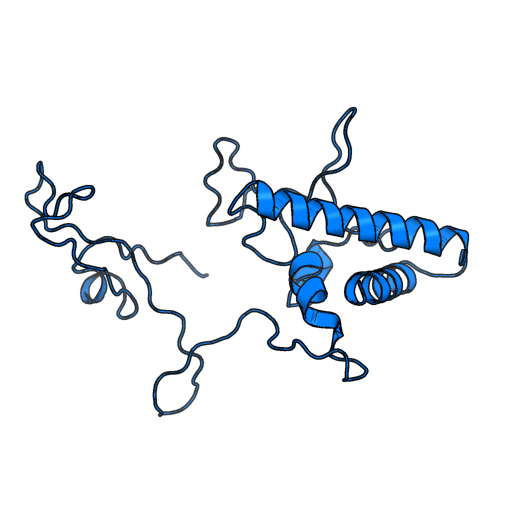8.982 -22.125 3.675 1.00 38.84 71 ASP A CA 1
ATOM 547 C C . ASP A 1 71 ? -9.479 -21.809 5.076 1.00 38.84 71 ASP A C 1
ATOM 549 O O . ASP A 1 71 ? -8.721 -21.654 6.030 1.00 38.84 71 ASP A O 1
ATOM 553 N N . GLY A 1 72 ? -10.807 -21.699 5.182 1.00 38.78 72 GLY A N 1
ATOM 554 C CA . GLY A 1 72 ? -11.563 -21.450 6.411 1.00 38.78 72 GLY A CA 1
ATOM 555 C C . GLY A 1 72 ? -11.481 -22.576 7.446 1.00 38.78 72 GLY A C 1
ATOM 556 O O . GLY A 1 72 ? -12.443 -22.812 8.171 1.00 38.78 72 GLY A O 1
ATOM 557 N N . LYS A 1 73 ? -10.361 -23.297 7.518 1.00 37.28 73 LYS A N 1
ATOM 558 C CA . LYS A 1 73 ? -10.069 -24.307 8.530 1.00 37.28 73 LYS A CA 1
ATOM 559 C C . LYS A 1 73 ? -8.576 -24.320 8.826 1.00 37.28 73 LYS A C 1
ATOM 561 O O . LYS A 1 73 ? -7.857 -25.107 8.238 1.00 37.28 73 LYS A O 1
ATOM 566 N N . ASN A 1 74 ? -8.143 -23.477 9.761 1.00 33.44 74 ASN A N 1
ATOM 567 C CA . ASN A 1 74 ? -7.125 -23.816 10.757 1.00 33.44 74 ASN A CA 1
ATOM 568 C C . ASN A 1 74 ? -7.164 -22.765 11.873 1.00 33.44 74 ASN A C 1
ATOM 570 O O . ASN A 1 74 ? -6.772 -21.607 11.702 1.00 33.44 74 ASN A O 1
ATOM 574 N N . TYR A 1 75 ? -7.701 -23.199 13.016 1.00 38.09 75 TYR A N 1
ATOM 575 C CA . TYR A 1 75 ? -7.766 -22.458 14.270 1.00 38.09 75 TYR A CA 1
ATOM 576 C C . TYR A 1 75 ? -6.402 -21.798 14.541 1.00 38.09 75 TYR A C 1
ATOM 578 O O . TYR A 1 75 ? -5.393 -22.482 14.671 1.00 38.09 75 TYR A O 1
ATOM 586 N N . MET A 1 76 ? -6.399 -20.464 14.625 1.00 41.22 76 MET A N 1
ATOM 587 C CA . MET A 1 76 ? -5.284 -19.585 15.021 1.00 41.22 76 MET A CA 1
ATOM 588 C C . MET A 1 76 ? -4.370 -19.012 13.918 1.00 41.22 76 MET A C 1
ATOM 590 O O . MET A 1 76 ? -3.688 -18.030 14.198 1.00 41.22 76 MET A O 1
ATOM 594 N N . LEU A 1 77 ? -4.426 -19.485 12.664 1.00 42.47 77 LEU A N 1
ATOM 595 C CA . LEU A 1 77 ? -3.628 -18.930 11.543 1.00 42.47 77 LEU A CA 1
ATOM 596 C C . LEU A 1 77 ? -4.429 -18.633 10.253 1.00 42.47 77 LEU A C 1
ATOM 598 O O . LEU A 1 77 ? -3.874 -18.068 9.316 1.00 42.47 77 LEU A O 1
ATOM 602 N N . SER A 1 78 ? -5.736 -18.930 10.196 1.00 35.75 78 SER A N 1
ATOM 603 C CA . SER A 1 78 ? -6.570 -18.734 8.989 1.00 35.75 78 SER A CA 1
ATOM 604 C C . SER A 1 78 ? -7.223 -17.341 8.841 1.00 35.75 78 SER A C 1
ATOM 606 O O . SER A 1 78 ? -8.103 -17.156 8.007 1.00 35.75 78 SER A O 1
ATOM 608 N N . THR A 1 79 ? -6.818 -16.337 9.624 1.00 45.12 79 THR A N 1
ATOM 609 C CA . THR A 1 79 ? -7.453 -14.994 9.684 1.00 45.12 79 THR A CA 1
ATOM 610 C C . THR A 1 79 ? -6.873 -13.992 8.662 1.00 45.12 79 THR A C 1
ATOM 612 O O . THR A 1 79 ? -6.952 -12.782 8.862 1.00 45.12 79 THR A O 1
ATOM 615 N N . LEU A 1 80 ? -6.166 -14.448 7.622 1.00 49.69 80 LEU A N 1
ATOM 616 C CA . LEU A 1 80 ? -4.991 -13.709 7.133 1.00 49.69 80 LEU A CA 1
ATOM 617 C C . LEU A 1 80 ? -5.039 -13.102 5.720 1.00 49.69 80 LEU A C 1
ATOM 619 O O . LEU A 1 80 ? -4.097 -12.387 5.406 1.00 49.69 80 LEU A O 1
ATOM 623 N N . ARG A 1 81 ? -6.117 -13.221 4.923 1.00 48.50 81 ARG A N 1
ATOM 624 C CA . ARG A 1 81 ? -6.218 -12.474 3.640 1.00 48.50 81 ARG A CA 1
ATOM 625 C C . ARG A 1 81 ? -6.910 -11.119 3.722 1.00 48.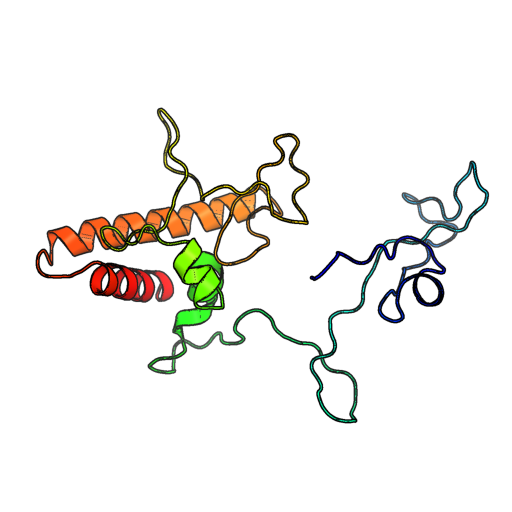50 81 ARG A C 1
ATOM 627 O O . ARG A 1 81 ? -6.305 -10.123 3.337 1.00 48.50 81 ARG A O 1
ATOM 634 N N . LEU A 1 82 ? -8.124 -11.026 4.268 1.00 49.12 82 LEU A N 1
ATOM 635 C CA . LEU A 1 82 ? -8.641 -9.711 4.691 1.00 49.12 82 LEU A CA 1
ATOM 636 C C . LEU A 1 82 ? -7.771 -9.157 5.829 1.00 49.12 82 LEU A C 1
ATOM 638 O O . LEU A 1 82 ? -7.460 -7.970 5.854 1.00 49.12 82 LEU A O 1
ATOM 642 N N . GLY A 1 83 ? -7.285 -10.071 6.680 1.00 57.88 83 GLY A N 1
ATOM 643 C CA . GLY A 1 83 ? -6.225 -9.873 7.659 1.00 57.88 83 GLY A CA 1
ATOM 644 C C . GLY A 1 83 ? -5.059 -9.039 7.137 1.00 57.88 83 GLY A C 1
ATOM 645 O O . GLY A 1 83 ? -4.853 -7.929 7.603 1.00 57.88 83 GLY A O 1
ATOM 646 N N . SER A 1 84 ? -4.307 -9.550 6.164 1.00 71.94 84 SER A N 1
ATOM 647 C CA . SER A 1 84 ? -3.123 -8.849 5.670 1.00 71.94 84 SER A CA 1
ATOM 648 C C . SER A 1 84 ? -3.472 -7.569 4.919 1.00 71.94 84 SER A C 1
ATOM 650 O O . SER A 1 84 ? -2.871 -6.548 5.193 1.00 71.94 84 SER A O 1
ATOM 652 N N . ASN A 1 85 ? -4.492 -7.567 4.051 1.00 83.81 85 ASN A N 1
ATOM 653 C CA . ASN A 1 85 ? -4.829 -6.384 3.243 1.00 83.81 85 ASN A CA 1
ATOM 654 C C . ASN A 1 85 ? -5.343 -5.186 4.067 1.00 83.81 85 ASN A C 1
ATOM 656 O O . ASN A 1 85 ? -5.212 -4.033 3.650 1.00 83.81 85 ASN A O 1
ATOM 660 N N . VAL A 1 86 ? -5.960 -5.440 5.225 1.00 87.81 86 VAL A N 1
ATOM 661 C CA . VAL A 1 86 ? -6.527 -4.396 6.096 1.00 87.81 86 VAL A CA 1
ATOM 662 C C . VAL A 1 86 ? -5.629 -4.118 7.298 1.00 87.81 86 VAL A C 1
ATOM 664 O O . VAL A 1 86 ? -5.490 -2.963 7.689 1.00 87.81 86 VAL A O 1
ATOM 667 N N . TYR A 1 87 ? -5.017 -5.155 7.872 1.00 88.94 87 TYR A N 1
ATOM 668 C CA . TYR A 1 87 ? -4.296 -5.091 9.144 1.00 88.94 87 TYR A CA 1
ATOM 669 C C . TYR A 1 87 ? -2.779 -5.269 9.023 1.00 88.94 87 TYR A C 1
ATOM 671 O O . TYR A 1 87 ? -2.128 -5.250 10.057 1.00 88.94 87 TYR A O 1
ATOM 679 N N . GLY A 1 88 ? -2.218 -5.444 7.828 1.00 84.81 88 GLY A N 1
ATOM 680 C CA . GLY A 1 88 ? -0.778 -5.623 7.621 1.00 84.81 88 GLY A CA 1
ATOM 681 C C . GLY A 1 88 ? -0.336 -7.081 7.711 1.00 84.81 88 GLY A C 1
ATOM 682 O O . GLY A 1 88 ? -1.017 -7.930 8.305 1.00 84.81 88 GLY A O 1
ATOM 683 N N . SER A 1 89 ? 0.806 -7.377 7.092 1.00 78.06 89 SER A N 1
ATOM 684 C CA . SER A 1 89 ? 1.388 -8.728 7.089 1.00 78.06 89 SER A CA 1
ATOM 685 C C . SER A 1 89 ? 2.375 -8.947 8.237 1.00 78.06 89 SER A C 1
ATOM 687 O O . SER A 1 89 ? 2.644 -10.094 8.598 1.00 78.06 89 SER A O 1
ATOM 689 N N . ASP A 1 90 ? 2.854 -7.870 8.862 1.00 79.94 90 ASP A N 1
ATOM 690 C CA . ASP A 1 90 ? 3.695 -7.906 10.056 1.00 79.94 90 ASP A CA 1
ATOM 691 C C . ASP A 1 90 ? 3.172 -7.004 11.188 1.00 79.94 90 ASP A C 1
ATOM 693 O O . ASP A 1 90 ? 2.216 -6.240 11.043 1.00 79.94 90 ASP A O 1
ATOM 697 N N . ILE A 1 91 ? 3.787 -7.136 12.366 1.00 81.19 91 ILE A N 1
ATOM 698 C CA . ILE A 1 91 ? 3.345 -6.445 13.580 1.00 81.19 91 ILE A CA 1
ATOM 699 C C . ILE A 1 91 ? 3.615 -4.936 13.545 1.00 81.19 91 ILE A C 1
ATOM 701 O O . ILE A 1 91 ? 2.859 -4.173 14.142 1.00 81.19 91 ILE A O 1
ATOM 705 N N . CYS A 1 92 ? 4.667 -4.491 12.857 1.00 85.44 92 CYS A N 1
ATOM 706 C CA . CYS A 1 92 ? 5.008 -3.079 12.738 1.00 85.44 92 CYS A CA 1
ATOM 707 C C . CYS A 1 92 ? 3.992 -2.371 11.837 1.00 85.44 92 CYS A C 1
ATOM 709 O O . CYS A 1 92 ? 3.447 -1.339 12.233 1.00 85.44 92 CYS A O 1
ATOM 711 N N . GLU A 1 93 ? 3.676 -2.963 10.681 1.00 84.56 93 GLU A N 1
ATOM 712 C CA . GLU A 1 93 ? 2.595 -2.506 9.803 1.00 84.56 93 GLU A CA 1
ATOM 713 C C . GLU A 1 93 ? 1.260 -2.472 10.549 1.00 84.56 93 GLU A C 1
ATOM 715 O O . GLU A 1 93 ? 0.610 -1.426 10.605 1.00 84.56 93 GLU A O 1
ATOM 720 N N . ALA A 1 94 ? 0.887 -3.572 11.209 1.00 88.25 94 ALA A N 1
ATOM 721 C CA . ALA A 1 94 ? -0.356 -3.649 11.971 1.00 88.25 94 ALA A CA 1
ATOM 722 C C . ALA A 1 94 ? -0.466 -2.555 13.035 1.00 88.25 94 ALA A C 1
ATOM 724 O O . ALA A 1 94 ? -1.511 -1.917 13.164 1.00 88.25 94 ALA A O 1
ATOM 725 N N . ASN A 1 95 ? 0.614 -2.307 13.773 1.00 90.25 95 ASN A N 1
ATOM 726 C CA . ASN A 1 95 ? 0.659 -1.274 14.800 1.00 90.25 95 ASN A CA 1
ATOM 727 C C . ASN A 1 95 ? 0.542 0.132 14.200 1.00 90.25 95 ASN A C 1
ATOM 729 O O . ASN A 1 95 ? -0.191 0.960 14.733 1.00 90.25 95 ASN A O 1
ATOM 733 N N . SER A 1 96 ? 1.198 0.398 13.067 1.00 91.44 96 SER A N 1
ATOM 734 C CA . SER A 1 96 ? 1.120 1.697 12.379 1.00 91.44 96 SER A CA 1
ATOM 735 C C . SER A 1 96 ? -0.288 2.050 11.879 1.00 91.44 96 SER A C 1
ATOM 737 O O . SER A 1 96 ? -0.636 3.226 11.753 1.00 91.44 96 SER A O 1
ATOM 739 N N . LEU A 1 97 ? -1.119 1.034 11.628 1.00 94.31 97 LEU A N 1
ATOM 740 C CA . LEU A 1 97 ? -2.489 1.190 11.141 1.00 94.31 97 LEU A CA 1
ATOM 741 C C . LEU A 1 97 ? -3.510 1.358 12.273 1.00 94.31 97 LEU A C 1
ATOM 743 O O . LEU A 1 97 ? -4.682 1.612 11.997 1.00 94.31 97 LEU A O 1
ATOM 747 N N . ARG A 1 98 ? -3.105 1.228 13.540 1.00 95.62 98 ARG A N 1
ATOM 748 C CA . ARG A 1 98 ? -3.989 1.322 14.710 1.00 95.62 98 ARG A CA 1
ATOM 749 C C . ARG A 1 98 ? -3.941 2.706 15.343 1.00 95.62 98 ARG A C 1
ATOM 751 O O . ARG A 1 98 ? -2.927 3.393 15.313 1.00 95.62 98 ARG A O 1
ATOM 758 N N . THR A 1 99 ? -5.045 3.101 15.972 1.00 96.50 99 THR A N 1
ATOM 759 C CA . THR A 1 99 ? -5.064 4.280 16.856 1.00 96.50 99 THR A CA 1
ATOM 760 C C . THR A 1 99 ? -4.610 3.953 18.278 1.00 96.50 99 THR A C 1
ATOM 762 O O . THR A 1 99 ? -4.339 4.876 19.042 1.00 96.50 99 THR A O 1
ATOM 765 N N . PHE A 1 100 ? -4.589 2.663 18.646 1.00 96.62 100 PHE A N 1
ATOM 766 C CA . PHE A 1 100 ? -4.469 2.179 20.032 1.00 96.62 100 PHE A CA 1
ATOM 767 C C . PHE A 1 100 ? -5.504 2.803 20.980 1.00 96.62 100 PHE A C 1
ATOM 769 O O . PHE A 1 100 ? -5.266 2.979 22.175 1.00 96.62 100 PHE A O 1
ATOM 776 N N . GLN A 1 101 ? -6.654 3.186 20.419 1.00 96.12 101 GLN A N 1
ATOM 777 C CA . GLN A 1 101 ? -7.779 3.744 21.151 1.00 96.12 101 GLN A CA 1
ATOM 778 C C . GLN A 1 101 ? -9.084 3.104 20.680 1.00 96.12 101 GLN A C 1
ATOM 780 O O . GLN A 1 101 ? -9.448 3.191 19.503 1.00 96.12 101 GLN A O 1
ATOM 785 N N . SER A 1 102 ? -9.833 2.534 21.629 1.00 95.62 102 SER A N 1
ATOM 786 C CA . SER A 1 102 ? -11.142 1.894 21.407 1.00 95.62 102 SER A CA 1
ATOM 787 C C . SER A 1 102 ? -11.133 0.766 20.361 1.00 95.62 102 SER A C 1
ATOM 789 O O . SER A 1 102 ? -12.142 0.506 19.709 1.00 95.62 102 SER A O 1
ATOM 791 N N . GLY A 1 103 ? -9.991 0.110 20.175 1.00 95.88 103 GLY A N 1
ATOM 792 C CA . GLY A 1 103 ? -9.769 -0.977 19.230 1.00 95.88 103 GLY A CA 1
ATOM 793 C C . GLY A 1 103 ? -9.784 -0.550 17.765 1.00 95.88 103 GLY A C 1
ATOM 794 O O . GLY A 1 103 ? -9.950 -1.408 16.907 1.00 95.88 103 GLY A O 1
ATOM 795 N N . ARG A 1 104 ? -9.669 0.750 17.461 1.00 97.62 104 ARG A N 1
ATOM 796 C CA . ARG A 1 104 ? -9.902 1.295 16.115 1.00 97.62 104 ARG A CA 1
ATOM 797 C C . ARG A 1 104 ? -8.666 1.253 15.216 1.00 97.62 104 ARG A C 1
ATOM 799 O O . ARG A 1 104 ? -7.519 1.351 15.658 1.00 97.62 104 ARG A O 1
ATOM 806 N N . LEU A 1 105 ? -8.934 1.213 13.913 1.00 96.88 105 LEU A N 1
ATOM 807 C CA . LEU A 1 105 ? -7.960 1.534 12.876 1.00 96.88 105 LEU A CA 1
ATOM 808 C C . LEU A 1 105 ? -7.888 3.046 12.656 1.00 96.88 105 LEU A C 1
ATOM 810 O O . LEU A 1 105 ? -8.892 3.764 12.754 1.00 96.88 105 LEU A O 1
ATOM 814 N N . ASN A 1 106 ? -6.685 3.513 12.336 1.00 96.75 106 ASN A N 1
ATOM 815 C CA . ASN A 1 106 ? -6.400 4.892 11.983 1.00 96.75 106 ASN A CA 1
ATOM 816 C C . ASN A 1 106 ? -7.143 5.279 10.694 1.00 96.75 106 ASN A C 1
ATOM 818 O O . ASN A 1 106 ? -7.424 4.442 9.837 1.00 96.75 106 ASN A O 1
ATOM 822 N N . SER A 1 107 ? -7.504 6.554 10.573 1.00 96.38 107 SER A N 1
ATOM 823 C CA . SER A 1 107 ? -8.286 7.068 9.451 1.00 96.38 107 SER A CA 1
ATOM 824 C C . SER A 1 107 ? -8.092 8.570 9.286 1.00 96.38 107 SER A C 1
ATOM 826 O O . SER A 1 107 ? -7.902 9.293 10.265 1.00 96.38 107 SER A O 1
ATOM 828 N N . THR A 1 108 ? -8.197 9.055 8.052 1.00 95.94 108 THR A N 1
ATOM 829 C CA . THR A 1 108 ? -8.194 10.489 7.761 1.00 95.94 108 THR A CA 1
ATOM 830 C C . THR A 1 108 ? -9.621 11.019 7.829 1.00 95.94 108 THR A C 1
ATOM 832 O O . THR A 1 108 ? -10.494 10.616 7.054 1.00 95.94 108 THR A O 1
ATOM 835 N N . LYS A 1 109 ? -9.865 11.936 8.769 1.00 93.62 109 LYS A N 1
ATOM 836 C CA . LYS A 1 109 ? -11.161 12.601 8.938 1.00 93.62 109 LYS A CA 1
ATOM 837 C C . LYS A 1 109 ? -11.407 13.585 7.799 1.00 93.62 109 LYS A C 1
ATOM 839 O O . LYS A 1 109 ? -10.536 14.385 7.475 1.00 93.62 109 LYS A O 1
ATOM 844 N N . MET A 1 110 ? -12.609 13.539 7.230 1.00 91.06 110 MET A N 1
ATOM 845 C CA . MET A 1 110 ? -13.045 14.450 6.173 1.00 91.06 110 MET A CA 1
ATOM 846 C C . MET A 1 110 ? -14.236 15.274 6.658 1.00 91.06 110 MET A C 1
ATOM 848 O O . MET A 1 110 ? -15.200 14.732 7.195 1.00 91.06 110 MET A O 1
ATOM 852 N N . VAL A 1 111 ? -14.180 16.593 6.476 1.00 90.94 111 VAL A N 1
ATOM 853 C CA . VAL A 1 111 ? -15.266 17.490 6.893 1.00 90.94 111 VAL A CA 1
ATOM 854 C C . VAL A 1 111 ? -16.501 17.221 6.031 1.00 90.94 111 VAL A C 1
ATOM 856 O O . VAL A 1 111 ? -16.437 17.301 4.808 1.00 90.94 111 VAL A O 1
ATOM 859 N N . GLY A 1 112 ? -17.623 16.878 6.668 1.00 90.88 112 GLY A N 1
ATOM 860 C CA . GLY A 1 112 ? -18.895 16.611 5.985 1.00 90.88 112 GLY A CA 1
ATOM 861 C C . GLY A 1 112 ? -18.963 15.284 5.217 1.00 90.88 112 GLY A C 1
ATOM 862 O O . GLY A 1 112 ? -19.966 15.024 4.558 1.00 90.88 112 GLY A O 1
ATOM 863 N N . LEU A 1 113 ? -17.936 14.432 5.304 1.00 93.00 113 LEU A N 1
ATOM 864 C CA . LEU A 1 113 ? -17.863 13.147 4.605 1.00 93.00 113 LEU A CA 1
ATOM 865 C C . LEU A 1 113 ? -17.446 12.022 5.562 1.00 93.00 113 LEU A C 1
ATOM 867 O O . LEU A 1 113 ? -17.000 12.253 6.682 1.00 93.00 113 LEU A O 1
ATOM 871 N N . LYS A 1 114 ? -17.598 10.772 5.115 1.00 93.44 114 LYS A N 1
ATOM 872 C CA . LYS A 1 114 ? -17.117 9.606 5.869 1.00 93.44 114 LYS A CA 1
ATOM 873 C C . LYS A 1 114 ? -15.588 9.511 5.805 1.00 93.44 114 LYS A C 1
ATOM 875 O O . LYS A 1 114 ? -14.994 9.790 4.766 1.00 93.44 114 LYS A O 1
ATOM 880 N N . ASP A 1 115 ? -14.990 9.010 6.882 1.00 95.06 115 ASP A N 1
ATOM 881 C CA . ASP A 1 115 ? -13.541 8.824 7.042 1.00 95.06 115 ASP A CA 1
ATOM 882 C C . ASP A 1 115 ? -12.888 8.078 5.871 1.00 95.06 115 ASP A C 1
ATOM 884 O O . ASP A 1 115 ? -13.449 7.103 5.368 1.00 95.06 115 ASP A O 1
ATOM 888 N N . LEU A 1 116 ? -11.695 8.490 5.454 1.00 96.19 116 LEU A N 1
ATOM 889 C CA . LEU A 1 116 ? -10.878 7.767 4.475 1.00 96.19 116 LEU A CA 1
ATOM 890 C C . LEU A 1 116 ? -9.759 6.986 5.167 1.00 96.19 116 LEU A C 1
ATOM 892 O O . LEU A 1 116 ? -9.520 7.144 6.365 1.00 96.19 116 LEU A O 1
ATOM 896 N N . LEU A 1 117 ? -9.069 6.141 4.402 1.00 96.50 117 LEU A N 1
ATOM 897 C CA . LEU A 1 117 ? -7.825 5.518 4.851 1.00 96.50 117 LEU A CA 1
ATOM 898 C C . LEU A 1 117 ? -6.810 6.577 5.313 1.00 96.50 117 LEU A C 1
ATOM 900 O O . LEU A 1 117 ? -6.830 7.702 4.799 1.00 96.50 117 LEU A O 1
ATOM 904 N N . PRO A 1 118 ? -5.924 6.230 6.262 1.00 95.44 118 PRO A N 1
ATOM 905 C CA . PRO A 1 118 ? -4.835 7.107 6.663 1.00 95.44 118 PRO A CA 1
ATOM 906 C C . PRO A 1 118 ? -3.930 7.407 5.462 1.00 95.44 118 PRO A C 1
ATOM 908 O O . PRO A 1 118 ? -3.799 6.591 4.551 1.00 95.44 118 PRO A O 1
ATOM 911 N N . GLN A 1 119 ? -3.319 8.589 5.442 1.00 94.25 119 GLN A N 1
ATOM 912 C CA . GLN A 1 119 ? -2.487 9.053 4.329 1.00 94.25 119 GLN A CA 1
ATOM 913 C C . GLN A 1 119 ? -1.005 9.082 4.702 1.00 94.25 119 GLN A C 1
ATOM 915 O O . GLN A 1 119 ? -0.650 9.334 5.851 1.00 94.25 119 GLN A O 1
ATOM 920 N N . THR A 1 120 ? -0.140 8.875 3.712 1.00 91.69 120 THR A N 1
ATOM 921 C CA . THR A 1 120 ? 1.313 8.993 3.827 1.00 91.69 120 THR A CA 1
ATOM 922 C C . THR A 1 120 ? 1.911 9.733 2.636 1.00 91.69 120 THR A C 1
ATOM 924 O O . THR A 1 120 ? 1.442 9.594 1.506 1.00 91.69 120 THR A O 1
ATOM 927 N N . ALA A 1 121 ? 2.977 10.488 2.902 1.00 91.00 121 ALA A N 1
ATOM 928 C CA . ALA A 1 121 ? 3.825 11.116 1.890 1.00 91.00 121 ALA A CA 1
ATOM 929 C C . ALA A 1 121 ? 5.110 10.317 1.603 1.00 91.00 121 ALA A C 1
ATOM 931 O O . ALA A 1 121 ? 5.884 10.681 0.724 1.00 91.00 121 ALA A O 1
ATOM 932 N N . THR A 1 122 ? 5.372 9.243 2.357 1.00 88.00 122 THR A N 1
ATOM 933 C CA . THR A 1 122 ? 6.637 8.490 2.287 1.00 88.00 122 THR A CA 1
ATOM 934 C C . THR A 1 122 ? 6.557 7.244 1.410 1.00 88.00 122 THR A C 1
ATOM 936 O O . THR A 1 122 ? 7.561 6.555 1.237 1.00 88.00 122 THR A O 1
ATOM 939 N N . HIS A 1 123 ? 5.387 6.936 0.844 1.00 85.31 123 HIS A N 1
ATOM 940 C CA . HIS A 1 123 ? 5.221 5.761 -0.004 1.00 85.31 123 HIS A CA 1
ATOM 941 C C . HIS A 1 123 ? 6.007 5.921 -1.312 1.00 85.31 123 HIS A C 1
ATOM 943 O O . HIS A 1 123 ? 5.744 6.833 -2.096 1.00 85.31 123 HIS A O 1
ATOM 949 N N . ILE A 1 124 ? 6.953 5.013 -1.566 1.00 81.31 124 ILE A N 1
ATOM 950 C CA . ILE A 1 124 ? 7.928 5.130 -2.664 1.00 81.31 124 ILE A CA 1
ATOM 951 C C . ILE A 1 124 ? 7.281 5.166 -4.057 1.00 81.31 124 ILE A C 1
ATOM 953 O O . ILE A 1 124 ? 7.767 5.841 -4.966 1.00 81.31 124 ILE A O 1
ATOM 957 N N . GLU A 1 125 ? 6.146 4.487 -4.218 1.00 81.81 125 GLU A N 1
ATOM 958 C CA . GLU A 1 125 ? 5.398 4.436 -5.480 1.00 81.81 125 GLU A CA 1
ATOM 959 C C . GLU A 1 125 ? 4.314 5.516 -5.579 1.00 81.81 125 GLU A C 1
ATOM 961 O O . GLU A 1 125 ? 3.504 5.502 -6.503 1.00 81.81 125 GLU A O 1
ATOM 966 N N . CYS A 1 126 ? 4.276 6.474 -4.647 1.00 86.56 126 CYS A N 1
ATOM 967 C CA . CYS A 1 126 ? 3.262 7.514 -4.694 1.00 86.56 126 CYS A CA 1
ATOM 968 C C . CYS A 1 126 ? 3.504 8.479 -5.858 1.00 86.56 126 CYS A C 1
ATOM 970 O O . CYS A 1 126 ? 4.503 9.198 -5.901 1.00 86.56 126 CYS A O 1
ATOM 972 N N . LYS A 1 127 ? 2.573 8.491 -6.818 1.00 86.44 127 LYS A N 1
ATOM 973 C CA . LYS A 1 127 ? 2.597 9.375 -7.998 1.00 86.44 127 LYS A CA 1
ATOM 974 C C . LYS A 1 127 ? 1.436 10.369 -8.036 1.00 86.44 127 LYS A C 1
ATOM 976 O O . LYS A 1 127 ? 1.274 11.076 -9.027 1.00 86.44 127 LYS A O 1
ATOM 981 N N . ALA A 1 128 ? 0.625 10.425 -6.979 1.00 87.62 128 ALA A N 1
ATOM 982 C CA . ALA A 1 128 ? -0.471 11.380 -6.885 1.00 87.62 128 ALA A CA 1
ATOM 983 C C . ALA A 1 128 ? 0.071 12.825 -6.923 1.00 87.62 128 ALA A C 1
ATOM 985 O O . ALA A 1 128 ? 1.071 13.102 -6.259 1.00 87.62 128 ALA A O 1
ATOM 986 N N . PRO A 1 129 ? -0.590 13.771 -7.622 1.00 89.94 129 PRO A N 1
ATOM 987 C CA . PRO A 1 129 ? -0.163 15.175 -7.653 1.00 89.94 129 PRO A CA 1
ATOM 988 C C . PRO A 1 129 ? -0.067 15.833 -6.269 1.00 89.94 129 PRO A C 1
ATOM 990 O O . PRO A 1 129 ? 0.722 16.749 -6.074 1.00 89.94 129 PRO A O 1
ATOM 993 N N . SER A 1 130 ? -0.855 15.356 -5.302 1.00 89.94 130 SER A N 1
ATOM 994 C CA . SER A 1 130 ? -0.813 15.796 -3.902 1.00 89.94 130 SER A CA 1
ATOM 995 C C . SER A 1 130 ? 0.422 15.308 -3.137 1.00 89.94 130 SER A C 1
ATOM 997 O O . SER A 1 130 ? 0.655 15.766 -2.023 1.00 89.94 130 SER A O 1
ATOM 999 N N . GLY A 1 131 ? 1.166 14.337 -3.677 1.00 89.62 131 GLY A N 1
ATOM 1000 C CA . GLY A 1 131 ? 2.223 13.615 -2.965 1.00 89.62 131 GLY A CA 1
ATOM 1001 C C . GLY A 1 131 ? 1.711 12.682 -1.862 1.00 89.62 131 GLY A C 1
ATOM 1002 O O . GLY A 1 131 ? 2.519 12.124 -1.130 1.00 89.62 131 GLY A O 1
ATOM 1003 N N . LEU A 1 132 ? 0.389 12.512 -1.728 1.00 91.75 132 LEU A N 1
ATOM 1004 C CA . LEU A 1 132 ? -0.237 11.715 -0.672 1.00 91.75 132 LEU A CA 1
ATOM 1005 C C . LEU A 1 132 ? -0.864 10.444 -1.239 1.00 91.75 132 LEU A C 1
ATOM 1007 O O . LEU A 1 132 ? -1.688 10.504 -2.152 1.00 91.75 132 LEU A O 1
ATOM 1011 N N . CYS A 1 133 ? -0.524 9.313 -0.630 1.00 93.94 133 CYS A N 1
ATOM 1012 C CA . CYS A 1 133 ? -1.118 8.010 -0.898 1.00 93.94 133 CYS A CA 1
ATOM 1013 C C . CYS A 1 133 ? -1.787 7.463 0.361 1.00 93.94 133 CYS A C 1
ATOM 1015 O O . CYS A 1 133 ? -1.442 7.840 1.478 1.00 93.94 133 CYS A O 1
ATOM 1017 N N . PHE A 1 134 ? -2.761 6.582 0.188 1.00 94.56 134 PHE A N 1
ATOM 1018 C CA . PHE A 1 134 ? -3.387 5.862 1.286 1.00 94.56 134 PHE A CA 1
ATOM 1019 C C . PHE A 1 134 ? -2.488 4.743 1.804 1.00 94.56 134 PHE A C 1
ATOM 1021 O O . PHE A 1 134 ? -1.850 4.036 1.025 1.00 94.56 134 PHE A O 1
ATOM 1028 N N . MET A 1 135 ? -2.496 4.570 3.123 1.00 93.19 135 MET A N 1
ATOM 1029 C CA . MET A 1 135 ? -1.931 3.424 3.820 1.00 93.19 135 MET A CA 1
ATOM 1030 C C . MET A 1 135 ? -3.041 2.433 4.171 1.00 93.19 135 MET A C 1
ATOM 1032 O O . MET A 1 135 ? -4.109 2.813 4.657 1.00 93.19 135 MET A O 1
ATOM 1036 N N . ALA A 1 136 ? -2.763 1.156 3.952 1.00 91.81 136 ALA A N 1
ATOM 1037 C CA . ALA A 1 136 ? -3.549 0.031 4.436 1.00 91.81 136 ALA A CA 1
ATOM 1038 C C . ALA A 1 136 ? -2.589 -1.123 4.754 1.00 91.81 136 ALA A C 1
ATOM 1040 O O . ALA A 1 136 ? -1.375 -0.936 4.745 1.00 91.81 136 ALA A O 1
ATOM 1041 N N . GLY A 1 137 ? -3.123 -2.313 5.019 1.00 86.88 137 GLY A N 1
ATOM 1042 C CA . GLY A 1 137 ? -2.304 -3.502 5.243 1.00 86.88 137 GLY A CA 1
ATOM 1043 C C . GLY A 1 137 ? -1.625 -4.069 3.988 1.00 86.88 137 GLY A C 1
ATOM 1044 O O . GLY A 1 137 ? -0.758 -4.926 4.095 1.00 86.88 137 GLY A O 1
ATOM 1045 N N . ASP A 1 138 ? -2.002 -3.588 2.801 1.00 87.56 138 ASP A N 1
ATOM 1046 C CA . ASP A 1 138 ? -1.298 -3.849 1.545 1.00 87.56 138 ASP A CA 1
ATOM 1047 C C . ASP A 1 138 ? -0.828 -2.520 0.938 1.00 87.56 138 ASP A C 1
ATOM 1049 O O . ASP A 1 138 ? -1.603 -1.563 0.826 1.00 87.56 138 ASP A O 1
ATOM 1053 N N . MET A 1 139 ? 0.444 -2.463 0.535 1.00 85.81 139 MET A N 1
ATOM 1054 C CA . MET A 1 139 ? 1.085 -1.258 -0.008 1.00 85.81 139 MET A CA 1
ATOM 1055 C C . MET A 1 139 ? 0.425 -0.739 -1.299 1.00 85.81 139 MET A C 1
ATOM 1057 O O . MET A 1 139 ? 0.519 0.441 -1.632 1.00 85.81 139 MET A O 1
ATOM 1061 N N . ARG A 1 140 ? -0.317 -1.589 -2.015 1.00 88.38 140 ARG A N 1
ATOM 1062 C CA . ARG A 1 140 ? -0.977 -1.245 -3.282 1.00 88.38 140 ARG A CA 1
ATOM 1063 C C . ARG A 1 140 ? -2.359 -0.637 -3.089 1.00 88.38 140 ARG A C 1
ATOM 1065 O O . ARG A 1 140 ? -3.064 -0.406 -4.067 1.00 88.38 140 ARG A O 1
ATOM 1072 N N . ALA A 1 141 ? -2.758 -0.299 -1.862 1.00 90.38 141 ALA A N 1
ATOM 1073 C CA . ALA A 1 141 ? -4.057 0.317 -1.586 1.00 90.38 141 ALA A CA 1
ATOM 1074 C C . ALA A 1 141 ? -4.343 1.587 -2.416 1.00 90.38 141 ALA A C 1
ATOM 1076 O O . ALA A 1 141 ? -5.504 1.948 -2.598 1.00 90.38 141 ALA A O 1
ATOM 1077 N N . SER A 1 142 ? -3.302 2.251 -2.932 1.00 92.06 142 SER A N 1
ATOM 1078 C CA . SER A 1 142 ? -3.400 3.446 -3.783 1.00 92.06 142 SER A CA 1
ATOM 1079 C C . SER A 1 142 ? -3.173 3.196 -5.278 1.00 92.06 142 SER A C 1
ATOM 1081 O O . SER A 1 142 ? -3.085 4.160 -6.033 1.00 92.06 142 SER A O 1
ATOM 1083 N N . GLU A 1 143 ? -3.073 1.941 -5.724 1.00 91.12 143 GLU A N 1
ATOM 1084 C CA . GLU A 1 143 ? -2.799 1.598 -7.128 1.00 91.12 143 GLU A CA 1
ATOM 1085 C C . GLU A 1 143 ? -3.905 2.105 -8.062 1.00 91.12 143 GLU A C 1
ATOM 1087 O O . GLU A 1 143 ? -3.633 2.696 -9.106 1.00 91.12 143 GLU A O 1
ATOM 1092 N N . GLN A 1 144 ? -5.166 1.929 -7.659 1.00 90.88 144 GLN A N 1
ATOM 1093 C CA . GLN A 1 144 ? -6.307 2.498 -8.367 1.00 90.88 144 GLN A CA 1
ATOM 1094 C C . GLN A 1 144 ? -7.458 2.883 -7.421 1.00 90.88 144 GLN A C 1
ATOM 1096 O O . GLN A 1 144 ? -7.630 2.265 -6.365 1.00 90.88 144 GLN A O 1
ATOM 1101 N N . PRO A 1 145 ? -8.314 3.855 -7.801 1.00 91.88 145 PRO A N 1
ATOM 1102 C CA . PRO A 1 145 ? -9.384 4.352 -6.932 1.00 91.88 145 PRO A CA 1
ATOM 1103 C C . PRO A 1 145 ? -10.403 3.293 -6.490 1.00 91.88 145 PRO A C 1
ATOM 1105 O O . PRO A 1 145 ? -10.951 3.382 -5.390 1.00 91.88 145 PRO A O 1
ATOM 1108 N N . SER A 1 146 ? -10.669 2.284 -7.325 1.00 93.75 146 SER A N 1
ATOM 1109 C CA . SER A 1 146 ? -11.631 1.228 -6.986 1.00 93.75 146 SER A CA 1
ATOM 1110 C C . SER A 1 146 ? -11.105 0.331 -5.857 1.00 93.75 146 SER A C 1
ATOM 1112 O O . SER A 1 146 ? -11.827 0.069 -4.896 1.00 93.75 146 SER A O 1
ATOM 1114 N N . LEU A 1 147 ? -9.819 -0.036 -5.898 1.00 92.38 147 LEU A N 1
ATOM 1115 C CA . LEU A 1 147 ? -9.146 -0.785 -4.838 1.00 92.38 147 LEU A CA 1
ATOM 1116 C C . LEU A 1 147 ? -9.104 0.026 -3.536 1.00 92.38 147 LEU A C 1
ATOM 1118 O O . LEU A 1 147 ? -9.511 -0.475 -2.486 1.00 92.38 147 LEU A O 1
ATOM 1122 N N . ALA A 1 148 ? -8.732 1.308 -3.614 1.00 93.56 148 ALA A N 1
ATOM 1123 C CA . ALA A 1 148 ? -8.740 2.215 -2.463 1.00 93.56 148 ALA A CA 1
ATOM 1124 C C . ALA A 1 148 ? -10.123 2.292 -1.791 1.00 93.56 148 ALA A C 1
ATOM 1126 O O . ALA A 1 148 ? -10.236 2.342 -0.561 1.00 93.56 148 ALA A O 1
ATOM 1127 N N . SER A 1 149 ? -11.191 2.262 -2.594 1.00 94.75 149 SER A N 1
ATOM 1128 C CA . SER A 1 149 ? -12.572 2.277 -2.103 1.00 94.75 149 SER A CA 1
ATOM 1129 C C . SER A 1 149 ? -12.910 1.013 -1.304 1.00 94.75 149 SER A C 1
ATOM 1131 O O . SER A 1 149 ? -13.522 1.115 -0.239 1.00 94.75 149 SER A O 1
ATOM 1133 N N . ILE A 1 150 ? -12.459 -0.161 -1.760 1.00 94.19 150 ILE A N 1
ATOM 1134 C CA . ILE A 1 150 ? -12.655 -1.441 -1.060 1.00 94.19 150 ILE A CA 1
ATOM 1135 C C . ILE A 1 150 ? -11.887 -1.454 0.270 1.00 94.19 150 ILE A C 1
ATOM 1137 O O . ILE A 1 150 ? -12.476 -1.750 1.310 1.00 94.19 150 ILE A O 1
ATOM 1141 N N . HIS A 1 151 ? -10.610 -1.057 0.279 1.00 94.69 151 HIS A N 1
ATOM 1142 C CA . HIS A 1 151 ? -9.837 -0.944 1.525 1.00 94.69 151 HIS A CA 1
ATOM 1143 C C . HIS A 1 151 ? -10.492 0.033 2.516 1.00 94.69 151 HIS A C 1
ATOM 1145 O O . HIS A 1 151 ? -10.610 -0.264 3.706 1.00 94.69 151 HIS A O 1
ATOM 1151 N N . THR A 1 152 ? -10.985 1.175 2.025 1.00 96.06 152 THR A N 1
ATOM 1152 C CA . THR A 1 152 ? -11.711 2.153 2.852 1.00 96.06 152 THR A CA 1
ATOM 1153 C C . THR A 1 152 ? -12.981 1.548 3.451 1.00 96.06 152 THR A C 1
ATOM 1155 O O . THR A 1 152 ? -13.289 1.795 4.618 1.00 96.06 152 THR A O 1
ATOM 1158 N N . MET A 1 153 ? -13.725 0.747 2.681 1.00 95.31 153 MET A N 1
ATOM 1159 C CA . MET A 1 153 ? -14.929 0.070 3.162 1.00 95.31 153 MET A CA 1
ATOM 1160 C C . MET A 1 153 ? -14.611 -0.882 4.319 1.00 95.31 153 MET A C 1
ATOM 1162 O O . MET A 1 153 ? -15.274 -0.809 5.351 1.00 95.31 153 MET A O 1
ATOM 1166 N N . PHE A 1 154 ? -13.575 -1.712 4.191 1.00 95.12 154 PHE A N 1
ATOM 1167 C CA . PHE A 1 154 ? -13.186 -2.651 5.245 1.00 95.12 154 PHE A CA 1
ATOM 1168 C C . PHE A 1 154 ? -12.655 -1.960 6.506 1.00 95.12 154 PHE A C 1
ATOM 1170 O O . PHE A 1 154 ? -13.007 -2.363 7.613 1.00 95.12 154 PHE A O 1
ATOM 1177 N N . MET A 1 155 ? -11.880 -0.880 6.367 1.00 96.62 155 MET A N 1
ATOM 1178 C CA . MET A 1 155 ? -11.457 -0.069 7.516 1.00 96.62 155 MET A CA 1
ATOM 1179 C C . MET A 1 155 ? -12.664 0.519 8.260 1.00 96.62 155 MET A C 1
ATOM 1181 O O . MET A 1 155 ? -12.748 0.441 9.489 1.00 96.62 155 MET A O 1
ATOM 1185 N N . ARG A 1 156 ? -13.640 1.062 7.520 1.00 96.62 156 ARG A N 1
ATOM 1186 C CA . ARG A 1 156 ? -14.880 1.588 8.107 1.00 96.62 156 ARG A CA 1
ATOM 1187 C C . ARG A 1 156 ? -15.688 0.492 8.788 1.00 96.62 156 ARG A C 1
ATOM 1189 O O . ARG A 1 156 ? -16.222 0.737 9.865 1.00 96.62 156 ARG A O 1
ATOM 1196 N N . GLU A 1 157 ? -15.768 -0.690 8.186 1.00 95.94 157 GLU A N 1
ATOM 1197 C CA . GLU A 1 157 ? -16.501 -1.813 8.762 1.00 95.94 157 GLU A CA 1
ATOM 1198 C C . GLU A 1 157 ? -15.844 -2.315 10.048 1.00 95.94 157 GLU A C 1
ATOM 1200 O O . GLU A 1 157 ? -16.539 -2.502 11.042 1.00 95.94 157 GLU A O 1
ATOM 1205 N N . HIS A 1 158 ? -14.512 -2.418 10.094 1.00 96.12 158 HIS A N 1
ATOM 1206 C CA . HIS A 1 158 ? -13.806 -2.703 11.342 1.00 96.12 158 HIS A CA 1
ATOM 1207 C C . HIS A 1 158 ? -14.160 -1.689 12.435 1.00 96.12 158 HIS A C 1
ATOM 1209 O O . HIS A 1 158 ? -14.559 -2.074 13.533 1.00 96.12 158 HIS A O 1
ATOM 1215 N N . ASN A 1 159 ? -14.062 -0.395 12.117 1.00 97.56 159 ASN A N 1
ATOM 1216 C CA . ASN A 1 159 ? -14.361 0.677 13.061 1.00 97.56 159 ASN A CA 1
ATOM 1217 C C . ASN A 1 159 ? -15.830 0.639 13.525 1.00 97.56 159 ASN A C 1
ATOM 1219 O O . ASN A 1 159 ? -16.106 0.831 14.706 1.00 97.56 159 ASN A O 1
ATOM 1223 N N . ARG A 1 160 ? -16.771 0.305 12.631 1.00 97.06 160 ARG A N 1
ATOM 1224 C CA . ARG A 1 160 ? -18.188 0.100 12.970 1.00 97.06 160 ARG A CA 1
ATOM 1225 C C . ARG A 1 160 ? -18.388 -1.093 13.910 1.00 97.06 160 ARG A C 1
ATOM 1227 O O . ARG A 1 160 ? -19.196 -1.007 14.834 1.00 97.06 160 ARG A O 1
ATOM 1234 N N . LEU A 1 161 ? -17.677 -2.198 13.678 1.00 97.06 161 LEU A N 1
ATOM 1235 C CA . LEU A 1 161 ? -17.750 -3.403 14.506 1.00 97.06 161 LEU A CA 1
ATOM 1236 C C . LEU A 1 161 ? -17.233 -3.136 15.922 1.00 97.06 161 LEU A C 1
ATOM 1238 O O . LEU A 1 161 ? -17.932 -3.458 16.880 1.00 97.06 161 LEU A O 1
ATOM 1242 N N . VAL A 1 162 ? -16.061 -2.513 16.076 1.00 97.62 162 VAL A N 1
ATOM 1243 C CA . VAL A 1 162 ? -15.496 -2.229 17.410 1.00 97.62 162 VAL A CA 1
ATOM 1244 C C . VAL A 1 162 ? -16.319 -1.196 18.186 1.00 97.62 162 VAL A C 1
ATOM 1246 O O . VAL A 1 162 ? -16.482 -1.344 19.396 1.00 97.62 162 VAL A O 1
ATOM 1249 N N . ASP A 1 163 ? -16.947 -0.230 17.504 1.00 97.25 163 ASP A N 1
ATOM 1250 C CA . ASP A 1 163 ? -17.907 0.702 18.117 1.00 97.25 163 ASP A CA 1
ATOM 1251 C C . ASP A 1 163 ? -19.175 0.000 18.626 1.00 97.25 163 ASP A C 1
ATOM 1253 O O . ASP A 1 163 ? -19.788 0.432 19.603 1.00 97.25 163 ASP A O 1
ATOM 1257 N N . GLY A 1 164 ? -19.608 -1.070 17.956 1.00 97.62 164 GLY A N 1
ATOM 1258 C CA . GLY A 1 164 ? -20.700 -1.918 18.431 1.00 97.62 164 GLY A CA 1
ATOM 1259 C C . GLY A 1 164 ? -20.270 -2.789 19.611 1.00 97.62 164 GLY A C 1
ATOM 1260 O O . GLY A 1 164 ? -20.966 -2.854 20.624 1.00 97.62 164 GLY A O 1
ATOM 1261 N N . LEU A 1 165 ? -19.100 -3.425 19.501 1.00 97.44 165 LEU A N 1
ATOM 1262 C CA . LEU A 1 165 ? -18.556 -4.314 20.527 1.00 97.44 165 LEU A CA 1
ATOM 1263 C C . LEU A 1 165 ? -18.271 -3.584 21.840 1.00 97.44 165 LEU A C 1
ATOM 1265 O O . LEU A 1 165 ? -18.540 -4.157 22.891 1.00 97.44 165 LEU A O 1
ATOM 1269 N N . SER A 1 166 ? -17.787 -2.341 21.797 1.00 97.38 166 SER A N 1
ATOM 1270 C CA . SER A 1 166 ? -17.499 -1.543 22.998 1.00 97.38 166 SER A CA 1
ATOM 1271 C C . SER A 1 166 ? -18.758 -1.186 23.790 1.00 97.38 166 SER A C 1
ATOM 1273 O O . SER A 1 166 ? -18.722 -1.144 25.017 1.00 97.38 166 SER A O 1
ATOM 1275 N N . LYS A 1 167 ? -19.898 -1.002 23.112 1.00 97.38 167 LYS A N 1
ATOM 1276 C CA . LYS A 1 167 ? -21.197 -0.757 23.763 1.00 97.38 167 LYS A CA 1
ATOM 1277 C C . LYS A 1 167 ? -21.739 -2.004 24.454 1.00 97.38 167 LYS A C 1
ATOM 1279 O O . LYS A 1 167 ? -22.325 -1.900 25.526 1.00 97.38 167 LYS A O 1
ATOM 1284 N N . VAL A 1 168 ? -21.563 -3.171 23.833 1.00 97.25 168 VAL A N 1
ATOM 1285 C CA . VAL A 1 168 ? -22.036 -4.458 24.374 1.00 97.25 168 VAL A CA 1
ATOM 1286 C C . VAL A 1 168 ? -21.088 -4.994 25.449 1.00 97.25 168 VAL A C 1
ATOM 1288 O O . VAL A 1 168 ? -21.537 -5.596 26.420 1.00 97.25 168 VAL A O 1
ATOM 1291 N N . ASN A 1 169 ? -19.786 -4.731 25.317 1.00 96.56 169 ASN A N 1
ATOM 1292 C CA . ASN A 1 169 ? -18.745 -5.173 26.241 1.00 96.56 169 ASN A CA 1
ATOM 1293 C C . ASN A 1 169 ? -17.928 -3.979 26.772 1.00 96.56 169 ASN A C 1
ATOM 1295 O O . ASN A 1 169 ? -16.757 -3.839 26.416 1.00 96.56 169 ASN A O 1
ATOM 1299 N N . PRO A 1 170 ? -18.484 -3.142 27.674 1.00 95.69 170 PRO A N 1
ATOM 1300 C CA . PRO A 1 170 ? -17.767 -1.979 28.217 1.00 95.69 170 PRO A CA 1
ATOM 1301 C C . PRO A 1 170 ? -16.506 -2.333 29.019 1.00 95.69 170 PRO A C 1
ATOM 1303 O O . PRO A 1 170 ? -15.678 -1.472 29.291 1.00 95.69 170 PRO A O 1
ATOM 1306 N N . HIS A 1 171 ? -16.376 -3.598 29.425 1.00 96.25 171 HIS A N 1
ATOM 1307 C CA . HIS A 1 171 ? -15.238 -4.126 30.173 1.00 96.25 171 HIS A CA 1
ATOM 1308 C C . HIS A 1 171 ? -14.060 -4.545 29.276 1.00 96.25 171 HIS A C 1
ATOM 1310 O O . HIS A 1 171 ? -13.011 -4.917 29.800 1.00 96.25 171 HIS A O 1
ATOM 1316 N N . TRP A 1 172 ? -14.218 -4.536 27.947 1.00 97.50 172 TRP A N 1
ATOM 1317 C CA . TRP A 1 172 ? -13.132 -4.878 27.029 1.00 97.50 172 TRP A CA 1
ATOM 1318 C C . TRP A 1 172 ? -12.157 -3.719 26.851 1.00 97.50 172 TRP A C 1
ATOM 1320 O O . TRP A 1 172 ? -12.554 -2.573 26.651 1.00 97.50 172 TRP A O 1
ATOM 1330 N N . ASN A 1 173 ? -10.865 -4.040 26.877 1.00 96.94 173 ASN A N 1
ATOM 1331 C CA . ASN A 1 173 ? -9.800 -3.090 26.574 1.00 96.94 173 ASN A CA 1
ATOM 1332 C C . ASN A 1 173 ? -9.564 -2.945 25.053 1.00 96.94 173 ASN A C 1
ATOM 1334 O O . ASN A 1 173 ? -10.175 -3.642 24.240 1.00 96.94 173 ASN A O 1
ATOM 1338 N N . ASP A 1 174 ? -8.661 -2.034 24.672 1.00 97.06 174 ASP A N 1
ATOM 1339 C CA . ASP A 1 174 ? -8.317 -1.745 23.270 1.00 97.06 174 ASP A CA 1
ATOM 1340 C C . ASP A 1 174 ? -7.939 -3.002 22.470 1.00 97.06 174 ASP A C 1
ATOM 1342 O O . ASP A 1 174 ? -8.499 -3.250 21.402 1.00 97.06 174 ASP A O 1
ATOM 1346 N N . GLU A 1 175 ? -7.045 -3.830 23.016 1.00 95.19 175 GLU A N 1
ATOM 1347 C CA . GLU A 1 175 ? -6.567 -5.052 22.362 1.00 95.19 175 GLU A CA 1
ATOM 1348 C C . GLU A 1 175 ? -7.690 -6.069 22.155 1.00 95.19 175 GLU A C 1
ATOM 1350 O O . GLU A 1 175 ? -7.817 -6.674 21.087 1.00 95.19 175 GLU A O 1
ATOM 1355 N N . GLN A 1 176 ? -8.546 -6.247 23.162 1.00 96.19 176 GLN A N 1
ATOM 1356 C CA . GLN A 1 176 ? -9.695 -7.140 23.064 1.00 96.19 176 GLN A CA 1
ATOM 1357 C C . GLN A 1 176 ? -10.671 -6.663 21.988 1.00 96.19 176 GLN A C 1
ATOM 1359 O O . GLN A 1 176 ? -11.140 -7.480 21.192 1.00 96.19 176 GLN A O 1
ATOM 1364 N N . LEU A 1 177 ? -10.956 -5.362 21.919 1.00 97.56 177 LEU A N 1
ATOM 1365 C CA . LEU A 1 177 ? -11.815 -4.794 20.880 1.00 97.56 177 LEU A CA 1
ATOM 1366 C C . LEU A 1 177 ? -11.207 -4.985 19.487 1.00 97.56 177 LEU A C 1
ATOM 1368 O O . LEU A 1 177 ? -11.872 -5.532 18.606 1.00 97.56 177 LEU A O 1
ATOM 1372 N N . TYR A 1 178 ? -9.937 -4.618 19.308 1.00 95.62 178 TYR A N 1
ATOM 1373 C CA . TYR A 1 178 ? -9.229 -4.740 18.035 1.00 95.62 178 TYR A CA 1
ATOM 1374 C C . TYR A 1 178 ? -9.205 -6.190 17.532 1.00 95.62 178 TYR A C 1
ATOM 1376 O O . TYR A 1 178 ? -9.618 -6.471 16.403 1.00 95.62 178 TYR A O 1
ATOM 1384 N N . HIS A 1 179 ? -8.780 -7.141 18.369 1.00 92.31 179 HIS A N 1
ATOM 1385 C CA . HIS A 1 179 ? -8.666 -8.538 17.959 1.00 92.31 179 HIS A CA 1
ATOM 1386 C C . HIS A 1 179 ? -10.021 -9.192 17.682 1.00 92.31 179 HIS A C 1
ATOM 1388 O O . HIS A 1 179 ? -10.129 -9.965 16.729 1.00 92.31 179 HIS A O 1
ATOM 1394 N N . ASN A 1 180 ? -11.063 -8.886 18.461 1.00 93.81 180 ASN A N 1
ATOM 1395 C CA . ASN A 1 180 ? -12.401 -9.412 18.185 1.00 93.81 180 ASN A CA 1
ATOM 1396 C C . ASN A 1 180 ? -13.011 -8.775 16.929 1.00 93.81 180 ASN A C 1
ATOM 1398 O O . ASN A 1 180 ? -13.547 -9.498 16.090 1.00 93.81 180 ASN A O 1
ATOM 1402 N N . GLY A 1 181 ? -12.847 -7.464 16.728 1.00 93.56 181 GLY A N 1
ATOM 1403 C CA . GLY A 1 181 ? -13.252 -6.791 15.493 1.00 93.56 181 GLY A CA 1
ATOM 1404 C C . GLY A 1 181 ? -12.547 -7.367 14.261 1.00 93.56 181 GLY A C 1
ATOM 1405 O O . GLY A 1 181 ? -13.192 -7.640 13.250 1.00 93.56 181 GLY A O 1
ATOM 1406 N N . ARG A 1 182 ? -11.237 -7.632 14.358 1.00 91.12 182 ARG A N 1
ATOM 1407 C CA . ARG A 1 182 ? -10.446 -8.292 13.306 1.00 91.12 182 ARG A CA 1
ATOM 1408 C C . ARG A 1 182 ? -10.942 -9.700 12.996 1.00 91.12 182 ARG A C 1
ATOM 1410 O O . ARG A 1 182 ? -11.046 -10.056 11.824 1.00 91.12 182 ARG A O 1
ATOM 1417 N N . ARG A 1 183 ? -11.240 -10.501 14.023 1.00 88.31 183 ARG A N 1
ATOM 1418 C CA . ARG A 1 183 ? -11.768 -11.866 13.856 1.00 88.31 183 ARG A CA 1
ATOM 1419 C C . ARG A 1 183 ? -13.091 -11.870 13.100 1.00 88.31 183 ARG A C 1
ATOM 1421 O O . ARG A 1 183 ? -13.236 -12.661 12.178 1.00 88.31 183 ARG A O 1
ATOM 1428 N N . ILE A 1 184 ? -14.013 -10.978 13.465 1.00 90.25 184 ILE A N 1
ATOM 1429 C CA . ILE A 1 184 ? -15.321 -10.876 12.808 1.00 90.25 184 ILE A CA 1
ATOM 1430 C C . ILE A 1 184 ? -15.154 -10.436 11.356 1.00 90.25 184 ILE A C 1
ATOM 1432 O O . ILE A 1 184 ? -15.656 -11.115 10.469 1.00 90.25 184 ILE A O 1
ATOM 1436 N N . LEU A 1 185 ? -14.411 -9.351 11.100 1.00 88.69 185 LEU A N 1
ATOM 1437 C CA . LEU A 1 185 ? -14.233 -8.846 9.736 1.00 88.69 185 LEU A CA 1
ATOM 1438 C C . LEU A 1 185 ? -13.586 -9.881 8.812 1.00 88.69 185 LEU A C 1
ATOM 1440 O O . LEU A 1 185 ? -13.934 -9.964 7.645 1.00 88.69 185 LEU A O 1
ATOM 1444 N N . SER A 1 186 ? -12.655 -10.678 9.336 1.00 81.12 186 SER A N 1
ATOM 1445 C CA . SER A 1 186 ? -11.954 -11.699 8.550 1.00 81.12 186 SER A CA 1
ATOM 1446 C C . SER A 1 186 ? -12.808 -12.932 8.237 1.00 81.12 186 SER A C 1
ATOM 1448 O O . SER A 1 186 ? -12.369 -13.774 7.460 1.00 81.12 186 SER A O 1
ATOM 1450 N N . ALA A 1 187 ? -13.975 -13.068 8.872 1.00 82.00 187 ALA A N 1
ATOM 1451 C CA . ALA A 1 187 ? -14.933 -14.142 8.620 1.00 82.00 187 ALA A CA 1
ATOM 1452 C C . ALA A 1 187 ? -16.036 -13.746 7.617 1.00 82.00 187 ALA A C 1
ATOM 1454 O O . ALA A 1 187 ? -16.870 -14.590 7.289 1.00 82.00 187 ALA A O 1
ATOM 1455 N N . ILE A 1 188 ? -16.053 -12.482 7.175 1.00 74.94 188 ILE A N 1
ATOM 1456 C CA . ILE A 1 188 ? -16.931 -11.949 6.120 1.00 74.94 188 ILE A CA 1
ATOM 1457 C C . ILE A 1 188 ? -16.292 -12.229 4.761 1.00 74.94 188 ILE A C 1
ATOM 1459 O O . ILE A 1 188 ? -17.029 -12.670 3.854 1.00 74.94 188 ILE A O 1
#

Organism: NCBI:txid1979941

Radius of gyration: 21.6 Å; chains: 1; bounding box: 47×42×65 Å

Secondary structure (DSSP, 8-state):
--PPP---BTTHHHHT-TTB-PEEPPTT-SSS-SB-TTT-PBBEE--BPPPB--SSSSS--B--SS-----S--TTT-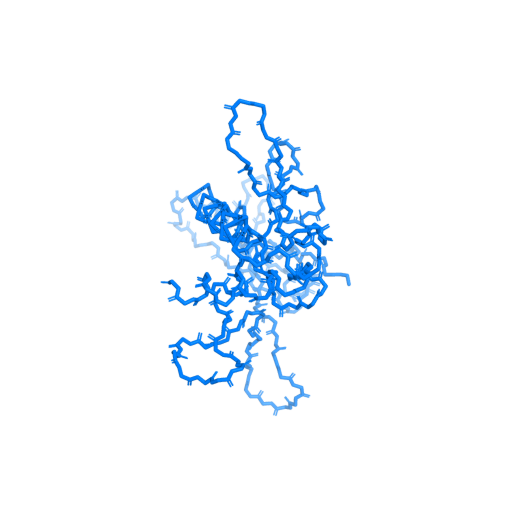--HHHHHHH-SSHHHHHHTB-SSTTPBP-B--TTSPPBPPEES--TT---TTS-EE--SSGGGGSSHHHHHHHHHHHHHHHHHHHHHHHH-TT--HHHHHHHHHHHHTT-

=== Feature glossary ===
Feature key, reading from the visual/contextual features back to the raw sequence:

Rendered structure images. Structure images are PyMOL renders from six orthogonal camera directions. Cartoon representation draws helices as coils and strands as arrows; sticks shows the backbone as bonds; surface shows the solvent-excluded envelope. Rainbow coloring maps sequence position to hue (blue→red, N→C); chain coloring assigns a distinct color per polypeptide.

Contact-map, Ramachandran, and PAE plots. Three diagnostic plots accompany the record. The Cα contact map visualizes the tertiary structure as a 2D adjacency matrix (8 Å cutoff, sequence-local contacts suppressed). The Ramachandran plot shows the distribution of backbone (φ, ψ) torsions, with points in the α and β basins reflecting secondary structure content. The PAE plot shows AlphaFold's inter-residue confidence as a color matrix.

InterPro / GO / CATH / organism. The annotation block draws on four external resources. InterPro: which protein families and domains the sequence belongs to. GO: standardized terms for what the protein does, what process it participates in, and where in the cell it acts. CATH: which structural fold it has in the CATH hierarchy. Organism: the species of origin.

Nearest PDB structures. Structural nearest neighbors (via Foldseek easy-search vs the PDB). Reported per hit: target PDB id, E-value, and alignment TM-score. A TM-score above ~0.5 is the conventional threshold for 'same fold'.

Predicted aligned error. Predicted aligned error is AlphaFold's pairwise confidence. Unlike pLDDT (per-residue), PAE is per-residue-pair and captures whether two parts of the structure are correctly placed relative to each other. Units are ångströms of expected positional error.

Solvent-accessible surface area. SASA measures how much of the protein is reachable by solvent. It is computed by rolling a water-sized probe over the atomic surface and summing the exposed area (Å²). Per-residue SASA distinguishes core (buried, low SASA) from surface (exposed, high SASA) residues; total SASA is a whole-molecule size measure.

B-factor. Crystallographic B-factors measure how much each atom's electron density is smeared out, in Å². They rise in mobile loops and surface residues and fall in the buried interior. In AlphaFold models this column is repurposed to hold pLDDT instead.

pLDDT. For AlphaFold models, the B-factor field carries pLDDT — the model's own estimate of local accuracy on a 0–100 scale. Regions with pLDDT<50 should be treated as essentially unmodeled; they often correspond to intrinsically disordered segments.

Backbone torsions (φ/ψ). φ (phi) and ψ (psi) are the two rotatable backbone dihedrals per residue: φ is the C(i-1)–N–Cα–C torsion, ψ is the N–Cα–C–N(i+1) torsion, both in degrees on (−180°, 180°]. α-helical residues cluster near (−60°, −45°); β-strand residues near (−120°, +130°). A Ramachandran plot is simply a scatter of (φ, ψ) for every residue.

Radius of gyration, Cα contacts, bounding box. Radius of gyration (Rg) is the root-mean-square distance of Cα atoms from their centroid — a single number for overall size and compactness. A globular domain of N residues has Rg ≈ 2.2·N^0.38 Å; an extended or disordered chain has a much larger Rg. The Cα contact count is the number of residue pairs whose Cα atoms are within 8 Å and are more than four positions apart in sequence — a standard proxy for tertiary packing density. The bounding box is the smallest axis-aligned box enclosing all Cα atoms.

Secondary structure (3-state, P-SEA). Three-state secondary structure (P-SEA) collapses the eight DSSP classes into helix (a), strand (b), and coil (c). P-SEA assigns these from Cα geometry alone — distances and angles — without requiring backbone oxygens, so it works on any Cα trace.

Secondary structure (8-state, DSSP). Secondary structure is the local, repeating backbone conformation. DSSP classifies it into eight states by reading the hydrogen-bond network: three helix types (H, G, I), two β types (E, B), two non-regular types (T, S), and unstructured coil (-).

Foldseek 3Di. The Foldseek 3Di string encodes local tertiary geometry as a 20-letter alphabet — one character per residue — derived from the relative positions of nearby Cα atoms. Unlike the amino-acid sequence, 3Di is a direct function of the 3D structure, so two proteins with the same fold have similar 3Di strings even at low sequence identity.

mmCIF coordinates. Structure coordinates are given as an mmCIF _atom_site loop: one row per atom with element, residue name, chain id, sequence number, and x/y/z position in Å. Only the four main-chain atoms per residue are included here; side chains are omitted to keep the record compact.

Sequence. This is the polypeptide sequence — one letter per residue, N-terminus first. Length ranges from a few dozen residues for small domains to over a thousand for large mult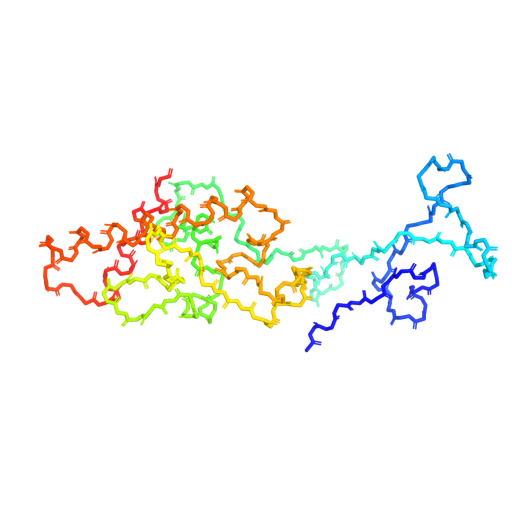i-domain proteins.